Protein AF-A0A0S9N3J6-F1 (afdb_monomer_lite)

pLDDT: mean 79.06, std 20.41, range [39.5, 98.81]

Radius of 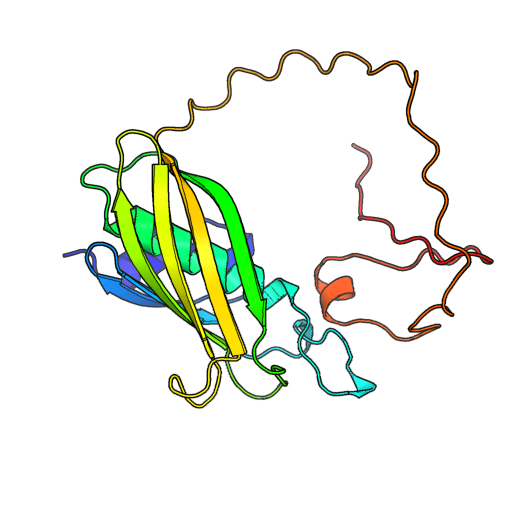gyration: 19.53 Å; chains: 1; bounding box: 57×48×40 Å

Sequence (199 aa):
MLSLDNLQRLFVARTPQMADIGLEVTSADKGRAAMRLPDRPDWLGDPGRALLHPGPLIVLADSCCGLAVGTALSERQPIATLDLRMDYLRRAGPGEDLHCETHCYRMTPNVAFVRGAVWQADPGQPVASVQAAFMLATPARRQAAPASQATAADAVAWTPPAADAPVLQGVVIPYADYLGIRLAQDGSTPVYRLPTSPS

Secondary structure (DSSP, 8-state):
---HHHHIIIIITTSHHHHHTT-EEEEEETTEEEEEE---GGGEEETTTTEE-HHHHHHHHHHHHHHHHHHH-SS---EEEEEEEEEE-S---TTS-EEEEEEEEEE-SSEEEEEEEEESS-TTS-SEEEEEEEEES--S---PPP-------S----PPPS----TTSS---HHHHHTT-EE--SSSS--EE------

Foldseek 3Di:
DQDLVNCCCVQQVVDVVSVVQPKGWPDAAQLKTKIKRDFDPLQFQDVVVQFGDCVVVQVRAVSRNVRSVCSNDPDDFDKDWPDKDKDFPATDGGPWMKMKMKGQPDDDPFKTKMKIFIPTPDRVDGRIIMITMMTTRDPDDPPPDPPDPPDPPPPPPDDDPPDPPPPDDPDDRSNCVVQVWDFDPDDDDTDTDHDDDDD

Structure (mmCIF, N/CA/C/O backbone):
data_AF-A0A0S9N3J6-F1
#
_entry.id   AF-A0A0S9N3J6-F1
#
loop_
_atom_site.group_PDB
_atom_site.id
_atom_site.type_symbol
_atom_site.label_atom_id
_atom_site.label_alt_id
_atom_site.label_comp_id
_atom_site.label_asym_id
_atom_site.label_entity_id
_atom_site.label_seq_id
_atom_site.pdbx_PDB_ins_code
_atom_site.Cartn_x
_atom_site.Cartn_y
_atom_site.Cartn_z
_atom_site.occupancy
_atom_site.B_iso_or_equiv
_atom_site.auth_seq_id
_atom_site.auth_comp_id
_atom_site.auth_asym_id
_atom_site.auth_atom_id
_atom_site.pdbx_PDB_model_num
ATOM 1 N N . MET A 1 1 ? -23.459 1.102 4.671 1.00 44.69 1 MET A N 1
ATOM 2 C CA . MET A 1 1 ? -22.270 0.532 4.004 1.00 44.69 1 MET A CA 1
ATOM 3 C C . MET A 1 1 ? -21.681 1.634 3.130 1.00 44.69 1 MET A C 1
ATOM 5 O O . MET A 1 1 ? -22.440 2.224 2.372 1.00 44.69 1 MET A O 1
ATOM 9 N N . LEU A 1 2 ? -20.416 2.026 3.316 1.00 57.56 2 LEU A N 1
ATOM 10 C CA . LEU A 1 2 ? -19.779 3.019 2.436 1.00 57.56 2 LEU A CA 1
ATOM 11 C C . LEU A 1 2 ? -19.544 2.353 1.072 1.00 57.56 2 LEU A C 1
ATOM 13 O O . LEU A 1 2 ? -18.972 1.271 1.037 1.00 57.56 2 LEU A O 1
ATOM 17 N N . SER A 1 3 ? -20.014 2.951 -0.027 1.00 72.94 3 SER A N 1
ATOM 18 C CA . SER A 1 3 ? -19.705 2.448 -1.373 1.00 72.94 3 SER A CA 1
ATOM 19 C C . SER A 1 3 ? -18.215 2.625 -1.687 1.00 72.94 3 SER A C 1
ATOM 21 O O . SER A 1 3 ? -17.575 3.541 -1.159 1.00 72.94 3 SER A O 1
ATOM 23 N N . LEU A 1 4 ? -17.668 1.782 -2.567 1.00 71.31 4 LEU A N 1
ATOM 24 C CA . LEU A 1 4 ? -16.271 1.873 -3.016 1.00 71.31 4 LEU A CA 1
ATOM 25 C C . LEU A 1 4 ? -15.948 3.264 -3.585 1.00 71.31 4 LEU A C 1
ATOM 27 O O . LEU A 1 4 ? -14.978 3.884 -3.155 1.00 71.31 4 LEU A O 1
ATOM 31 N N . ASP A 1 5 ? -16.841 3.828 -4.402 1.00 63.66 5 ASP A N 1
ATOM 32 C CA . ASP A 1 5 ? -16.721 5.194 -4.938 1.00 63.66 5 ASP A CA 1
ATOM 33 C C . ASP A 1 5 ? -16.590 6.274 -3.853 1.00 63.66 5 ASP A C 1
ATOM 35 O O . ASP A 1 5 ? -15.954 7.315 -4.045 1.00 63.66 5 ASP A O 1
ATOM 39 N N . ASN A 1 6 ? -17.219 6.066 -2.692 1.00 64.69 6 ASN A N 1
ATOM 40 C CA . ASN A 1 6 ? -17.110 6.993 -1.571 1.00 64.69 6 ASN A CA 1
ATOM 41 C C . ASN A 1 6 ? -15.777 6.829 -0.836 1.00 64.69 6 ASN A C 1
ATOM 43 O O . ASN A 1 6 ? -15.203 7.831 -0.414 1.00 64.69 6 ASN A O 1
ATOM 47 N N . LEU A 1 7 ? -15.253 5.609 -0.710 1.00 65.25 7 LEU A N 1
ATOM 48 C CA . LEU A 1 7 ? -13.934 5.367 -0.119 1.00 65.25 7 LEU A CA 1
ATOM 49 C C . LEU A 1 7 ? -12.806 5.884 -1.010 1.00 65.25 7 LEU A C 1
ATOM 51 O O . LEU A 1 7 ? -11.915 6.568 -0.512 1.00 65.25 7 LEU A O 1
ATOM 55 N N . GLN A 1 8 ? -12.896 5.667 -2.321 1.00 63.03 8 GLN A N 1
ATOM 56 C CA . GLN A 1 8 ? -11.945 6.211 -3.287 1.00 63.03 8 GLN A CA 1
ATOM 57 C C . GLN A 1 8 ? -11.910 7.746 -3.217 1.00 63.03 8 GLN A C 1
ATOM 59 O O . GLN A 1 8 ? -10.844 8.343 -3.073 1.00 63.03 8 GLN A O 1
ATOM 64 N N . ARG A 1 9 ? -13.073 8.413 -3.182 1.00 58.00 9 ARG A N 1
ATOM 65 C CA . ARG A 1 9 ? -13.138 9.879 -3.019 1.00 58.00 9 ARG A CA 1
ATOM 66 C C . ARG A 1 9 ? -12.628 10.384 -1.668 1.00 58.00 9 ARG A C 1
ATOM 68 O O . ARG A 1 9 ? -12.083 11.481 -1.591 1.00 58.00 9 ARG A O 1
ATOM 75 N N . LEU A 1 10 ? -12.835 9.637 -0.587 1.00 61.16 10 LEU A N 1
ATOM 76 C CA . LEU A 1 10 ? -12.472 10.089 0.758 1.00 61.16 10 LEU A CA 1
ATOM 77 C C . LEU A 1 10 ? -11.008 9.819 1.113 1.00 61.16 10 LEU A C 1
ATOM 79 O O . LEU A 1 10 ? -10.455 10.576 1.907 1.00 61.16 10 LEU A O 1
ATOM 83 N N . PHE A 1 11 ? -10.408 8.774 0.544 1.00 63.50 11 PHE A N 1
ATOM 84 C CA . PHE A 1 11 ? -9.054 8.327 0.869 1.00 63.50 11 PHE A CA 1
ATOM 85 C C . PHE A 1 11 ? -8.040 8.728 -0.213 1.00 63.50 11 PHE A C 1
ATOM 87 O O . PHE A 1 11 ? -7.037 9.366 0.097 1.00 63.50 11 PHE A O 1
ATOM 94 N N . VAL A 1 12 ? -8.340 8.453 -1.489 1.00 59.19 12 VAL A N 1
ATOM 95 C CA . VAL A 1 12 ? -7.431 8.723 -2.618 1.00 59.19 12 VAL A CA 1
ATOM 96 C C . VAL A 1 12 ? -7.499 10.193 -3.034 1.00 59.19 12 VAL A C 1
ATOM 98 O O . VAL A 1 12 ? -6.481 10.875 -3.062 1.00 59.19 12 VAL A O 1
ATOM 101 N N . ALA A 1 13 ? -8.698 10.735 -3.279 1.00 54.66 13 ALA A N 1
ATOM 102 C CA . ALA A 1 13 ? -8.829 12.099 -3.815 1.00 54.66 13 ALA A CA 1
ATOM 103 C C . ALA A 1 13 ? -8.472 13.216 -2.812 1.00 54.66 13 ALA A C 1
ATOM 105 O O . ALA A 1 13 ? -8.301 14.368 -3.203 1.00 54.66 13 ALA A O 1
ATOM 106 N N . ARG A 1 14 ? -8.363 12.897 -1.516 1.00 52.06 14 ARG A N 1
ATOM 107 C CA . ARG A 1 14 ? -7.952 13.848 -0.467 1.00 52.06 14 ARG A CA 1
ATOM 108 C C . ARG A 1 14 ? -6.460 13.800 -0.144 1.00 52.06 14 ARG A C 1
ATOM 110 O O . ARG A 1 14 ? -5.997 14.631 0.634 1.00 52.06 14 ARG A O 1
ATOM 117 N N . THR A 1 15 ? -5.725 12.878 -0.758 1.00 62.88 15 THR A N 1
ATOM 118 C CA . THR A 1 15 ? -4.286 12.709 -0.561 1.00 62.88 15 THR A CA 1
ATOM 119 C C . THR A 1 15 ? -3.608 12.954 -1.910 1.00 62.88 15 THR A C 1
ATOM 121 O O . THR A 1 15 ? -3.598 12.049 -2.741 1.00 62.88 15 THR A O 1
ATOM 124 N N . PRO A 1 16 ? -3.062 14.160 -2.174 1.00 66.38 16 PRO A N 1
ATOM 125 C CA . PRO A 1 16 ? -2.531 14.535 -3.491 1.00 66.38 16 PRO A CA 1
ATOM 126 C C . PRO A 1 16 ? -1.565 13.504 -4.088 1.00 66.38 16 PRO A C 1
ATOM 128 O O . PRO A 1 16 ? -1.630 13.212 -5.276 1.00 66.38 16 PRO A O 1
ATOM 131 N N . GLN A 1 17 ? -0.742 12.884 -3.240 1.00 65.38 17 GLN A N 1
ATOM 132 C CA . GLN A 1 17 ? 0.187 11.827 -3.632 1.00 65.38 17 GLN A CA 1
ATOM 133 C C . GLN A 1 17 ? -0.513 10.544 -4.111 1.00 65.38 17 GLN A C 1
ATOM 135 O O . GLN A 1 17 ? -0.062 9.939 -5.074 1.00 65.38 17 GLN A O 1
ATOM 140 N N . MET A 1 18 ? -1.619 10.124 -3.483 1.00 72.31 18 MET A N 1
ATOM 141 C CA . MET A 1 18 ? -2.354 8.916 -3.894 1.00 72.31 18 MET A CA 1
ATOM 142 C C . MET A 1 18 ? -3.042 9.101 -5.249 1.00 72.31 18 MET A C 1
ATOM 144 O O . MET A 1 18 ? -3.110 8.160 -6.038 1.00 72.31 18 MET A O 1
ATOM 148 N N . ALA A 1 19 ? -3.541 10.309 -5.520 1.00 74.12 19 ALA A N 1
ATOM 149 C CA . ALA A 1 19 ? -4.107 10.652 -6.819 1.00 74.12 19 ALA A CA 1
ATOM 150 C C . ALA A 1 19 ? -3.026 10.689 -7.913 1.00 74.12 19 ALA A C 1
ATOM 152 O O . ALA A 1 19 ? -3.244 10.154 -8.995 1.00 74.12 19 ALA A O 1
ATOM 153 N N . ASP A 1 20 ? -1.857 11.261 -7.616 1.00 81.50 20 ASP A N 1
ATOM 154 C CA . ASP A 1 20 ? -0.749 11.387 -8.570 1.00 81.50 20 ASP A CA 1
ATOM 155 C C . ASP A 1 20 ? -0.128 10.034 -8.963 1.00 81.50 20 ASP A C 1
ATOM 157 O O . ASP A 1 20 ? 0.149 9.786 -10.139 1.00 81.50 20 ASP A O 1
ATOM 161 N N . ILE A 1 21 ? 0.022 9.110 -8.007 1.00 83.50 21 ILE A N 1
ATOM 162 C CA . ILE A 1 21 ? 0.498 7.745 -8.295 1.00 83.50 21 ILE A CA 1
ATOM 163 C C . ILE A 1 21 ? -0.586 6.859 -8.941 1.00 83.50 21 ILE A C 1
ATOM 165 O O . ILE A 1 21 ? -0.269 5.782 -9.437 1.00 83.50 21 ILE A O 1
ATOM 169 N N . GLY A 1 22 ? -1.850 7.300 -8.973 1.00 85.56 22 GLY A N 1
ATOM 170 C CA . GLY A 1 22 ? -2.962 6.559 -9.580 1.00 85.56 22 GLY A CA 1
ATOM 171 C C . GLY A 1 22 ? -3.474 5.391 -8.735 1.00 85.56 22 GLY A C 1
ATOM 172 O O . GLY A 1 22 ? -3.915 4.386 -9.280 1.00 85.56 22 GLY A O 1
ATOM 173 N N . LEU A 1 23 ? -3.385 5.489 -7.408 1.00 89.88 23 LEU A N 1
ATOM 174 C CA . LEU A 1 23 ? -3.734 4.392 -6.511 1.00 89.88 23 LEU A CA 1
ATOM 175 C C . LEU A 1 23 ? -5.252 4.170 -6.440 1.00 89.88 23 LEU A C 1
ATOM 177 O O . LEU A 1 23 ? -6.029 5.117 -6.317 1.00 89.88 23 LEU A O 1
ATOM 181 N N . GLU A 1 24 ? -5.684 2.913 -6.451 1.00 92.50 24 GLU A N 1
ATOM 182 C CA . GLU A 1 24 ? -7.099 2.544 -6.479 1.00 92.50 24 GLU A CA 1
ATOM 183 C C . GLU A 1 24 ? -7.478 1.664 -5.293 1.00 92.50 24 GLU A C 1
ATOM 185 O O . GLU A 1 24 ? -6.773 0.719 -4.951 1.00 92.50 24 GLU A O 1
ATOM 190 N N . VAL A 1 25 ? -8.631 1.946 -4.682 1.00 93.31 25 VAL A N 1
ATOM 191 C CA . VAL A 1 25 ? -9.238 1.058 -3.682 1.00 93.31 25 VAL A CA 1
ATOM 192 C C . VAL A 1 25 ? -10.044 -0.004 -4.416 1.00 93.31 25 VAL A C 1
ATOM 194 O O . VAL A 1 25 ? -11.024 0.328 -5.077 1.00 93.31 25 VAL A O 1
ATOM 197 N N . THR A 1 26 ? -9.661 -1.272 -4.279 1.00 95.19 26 THR A N 1
ATOM 198 C CA . THR A 1 26 ? -10.342 -2.394 -4.943 1.00 95.19 26 THR A CA 1
ATOM 199 C C . THR A 1 26 ? -11.330 -3.102 -4.021 1.00 95.19 26 THR A C 1
ATOM 201 O O . THR A 1 26 ? -12.358 -3.591 -4.486 1.00 95.19 26 THR A O 1
ATOM 204 N N . SER A 1 27 ? -11.076 -3.123 -2.710 1.00 94.69 27 SER A N 1
ATOM 205 C CA . SER A 1 27 ? -12.035 -3.604 -1.712 1.00 94.69 27 SER A CA 1
ATOM 206 C C . SER A 1 27 ? -11.813 -2.945 -0.351 1.00 94.69 27 SER A C 1
ATOM 208 O O . SER A 1 27 ? -10.727 -2.451 -0.038 1.00 94.69 27 SER A O 1
ATOM 210 N N . ALA A 1 28 ? -12.860 -2.917 0.470 1.00 93.44 28 ALA A N 1
ATOM 211 C CA . ALA A 1 28 ? -12.779 -2.422 1.834 1.00 93.44 28 ALA A CA 1
ATOM 212 C C . ALA A 1 28 ? -13.914 -2.998 2.678 1.00 93.44 28 ALA A C 1
ATOM 214 O O . ALA A 1 28 ? -15.088 -2.722 2.434 1.00 93.44 28 ALA A O 1
ATOM 215 N N . ASP A 1 29 ? -13.535 -3.733 3.716 1.00 94.31 29 ASP A N 1
ATOM 216 C CA . ASP A 1 29 ? -14.426 -4.298 4.723 1.00 94.31 29 ASP A CA 1
ATOM 217 C C . ASP A 1 29 ? -13.949 -3.882 6.115 1.00 94.31 29 ASP A C 1
ATOM 219 O O . ASP A 1 29 ? -12.887 -3.280 6.276 1.00 94.31 29 ASP A O 1
ATOM 223 N N . LYS A 1 30 ? -14.720 -4.194 7.160 1.00 94.81 30 LYS A N 1
ATOM 224 C CA . LYS A 1 30 ? -14.335 -3.847 8.534 1.00 94.81 30 LYS A CA 1
ATOM 225 C C . LYS A 1 30 ? -12.963 -4.443 8.883 1.00 94.81 30 LYS A C 1
ATOM 227 O O . LYS A 1 30 ? -12.826 -5.656 9.023 1.00 94.81 30 LYS A O 1
ATOM 232 N N . GLY A 1 31 ? -11.964 -3.575 9.044 1.00 95.94 31 GLY A N 1
ATOM 233 C CA . GLY A 1 31 ? -10.588 -3.954 9.356 1.00 95.94 31 GLY A CA 1
ATOM 234 C C . GLY A 1 31 ? -9.810 -4.583 8.206 1.00 95.94 31 GLY A C 1
ATOM 235 O O . GLY A 1 31 ? -8.723 -5.100 8.442 1.00 95.94 31 GLY A O 1
ATOM 236 N N . ARG A 1 32 ? -10.334 -4.570 6.979 1.00 98.19 32 ARG A N 1
ATOM 237 C CA . ARG A 1 32 ? -9.689 -5.147 5.795 1.00 98.19 32 ARG A CA 1
ATOM 238 C C . ARG A 1 32 ? -9.727 -4.163 4.640 1.00 98.19 32 ARG A C 1
ATOM 240 O O . ARG A 1 32 ? -10.693 -3.418 4.490 1.00 98.19 32 ARG A O 1
ATOM 247 N N . ALA A 1 33 ? -8.687 -4.176 3.827 1.00 97.38 33 ALA A N 1
ATOM 248 C CA . ALA A 1 33 ? -8.616 -3.352 2.634 1.00 97.38 33 ALA A CA 1
ATOM 249 C C . ALA A 1 33 ? -7.835 -4.071 1.541 1.00 97.38 33 ALA A C 1
ATOM 251 O O . ALA A 1 33 ? -6.921 -4.842 1.843 1.00 97.38 33 ALA A O 1
ATOM 252 N N . ALA A 1 34 ? -8.190 -3.774 0.295 1.00 98.00 34 ALA A N 1
ATOM 253 C CA . ALA A 1 34 ? -7.396 -4.098 -0.872 1.00 98.00 34 ALA A CA 1
ATOM 254 C C . ALA A 1 34 ? -7.215 -2.857 -1.746 1.00 98.00 34 ALA A C 1
ATOM 256 O O . ALA A 1 34 ? -8.134 -2.043 -1.905 1.00 98.00 34 ALA A O 1
ATOM 257 N N . MET A 1 35 ? -6.022 -2.717 -2.315 1.00 97.12 35 MET A N 1
ATOM 258 C CA . MET A 1 35 ? -5.676 -1.634 -3.227 1.00 97.12 35 MET A CA 1
ATOM 259 C C . MET A 1 35 ? -4.876 -2.147 -4.425 1.00 97.12 35 MET A C 1
ATOM 261 O O . MET A 1 35 ? -4.211 -3.183 -4.356 1.00 97.12 35 MET A O 1
ATOM 265 N N . ARG A 1 36 ? -4.931 -1.386 -5.519 1.00 97.25 36 ARG A N 1
ATOM 266 C CA . ARG A 1 36 ? -4.154 -1.589 -6.743 1.00 97.25 36 ARG A CA 1
ATOM 267 C C . ARG A 1 36 ? -3.327 -0.342 -7.031 1.00 97.25 36 ARG A C 1
ATOM 269 O O . ARG A 1 36 ? -3.835 0.774 -6.935 1.00 97.25 36 ARG A O 1
ATOM 276 N N . LEU A 1 37 ? -2.070 -0.539 -7.403 1.00 96.75 37 LEU A N 1
ATOM 277 C CA . LEU A 1 37 ? -1.217 0.476 -8.001 1.00 96.75 37 LEU A CA 1
ATOM 278 C C . LEU A 1 37 ? -0.964 0.076 -9.463 1.00 96.75 37 LEU A C 1
ATOM 280 O O . LEU A 1 37 ? -0.316 -0.950 -9.688 1.00 96.75 37 LEU A O 1
ATOM 284 N N . PRO A 1 38 ? -1.472 0.851 -10.438 1.00 96.44 38 PRO A N 1
ATOM 285 C CA . PRO A 1 38 ? -1.272 0.561 -11.850 1.00 96.44 38 PRO A CA 1
ATOM 286 C C . PRO A 1 38 ? 0.209 0.529 -12.239 1.00 96.44 38 PRO A C 1
ATOM 288 O O . PRO A 1 38 ? 1.000 1.342 -11.742 1.00 96.44 38 PRO A O 1
ATOM 291 N N . ASP A 1 39 ? 0.566 -0.367 -13.157 1.00 95.25 39 ASP A N 1
ATOM 292 C CA . ASP A 1 39 ? 1.895 -0.396 -13.768 1.00 95.25 39 ASP A CA 1
ATOM 293 C C . ASP A 1 39 ? 2.217 0.942 -14.445 1.00 95.25 39 ASP A C 1
ATOM 295 O O . ASP A 1 39 ? 1.414 1.499 -15.202 1.00 95.25 39 ASP A O 1
ATOM 299 N N . ARG A 1 40 ? 3.414 1.462 -14.163 1.00 93.50 40 ARG A N 1
ATOM 300 C CA . ARG A 1 40 ? 3.963 2.662 -14.798 1.00 93.50 40 ARG A CA 1
ATOM 301 C C . ARG A 1 40 ? 5.472 2.512 -14.963 1.00 93.50 40 ARG A C 1
ATOM 303 O O . ARG A 1 40 ? 6.142 2.080 -14.022 1.00 93.50 40 ARG A O 1
ATOM 310 N N . PRO A 1 41 ? 6.042 2.981 -16.089 1.00 89.69 41 PRO A N 1
ATOM 311 C CA . PRO A 1 41 ? 7.493 3.036 -16.277 1.00 89.69 41 PRO A CA 1
ATOM 312 C C . PRO A 1 41 ? 8.221 3.817 -15.173 1.00 89.69 41 PRO A C 1
ATOM 314 O O . PRO A 1 41 ? 9.354 3.488 -14.824 1.00 89.69 41 PRO A O 1
ATOM 317 N N . ASP A 1 42 ? 7.546 4.809 -14.585 1.00 90.56 42 ASP A N 1
ATOM 318 C CA . ASP A 1 42 ? 8.049 5.630 -13.479 1.00 90.56 42 ASP A CA 1
ATOM 319 C C . ASP A 1 42 ? 8.380 4.807 -12.225 1.00 90.56 42 ASP A C 1
ATOM 321 O O . ASP A 1 42 ? 9.163 5.240 -11.388 1.00 90.56 42 ASP A O 1
ATOM 325 N N . TRP A 1 43 ? 7.819 3.605 -12.067 1.00 93.81 43 TRP A N 1
ATOM 326 C CA . TRP A 1 43 ? 8.079 2.745 -10.909 1.00 93.81 43 TRP A CA 1
ATOM 327 C C . TRP A 1 43 ? 9.408 2.002 -10.988 1.00 93.81 43 TRP A C 1
ATOM 329 O O . TRP A 1 43 ? 9.805 1.379 -10.004 1.00 93.81 43 TRP A O 1
ATOM 339 N N . LEU A 1 44 ? 10.121 2.066 -12.114 1.00 92.12 44 LEU A N 1
ATOM 340 C CA . LEU A 1 44 ? 11.404 1.393 -12.278 1.00 92.12 44 LEU A CA 1
ATOM 341 C C . LEU A 1 44 ? 12.490 2.001 -11.377 1.00 92.12 44 LEU A C 1
ATOM 343 O O . LEU A 1 44 ? 12.722 3.211 -11.350 1.00 92.12 44 LEU A O 1
ATOM 347 N N . GLY A 1 45 ? 13.181 1.118 -10.656 1.00 86.56 45 GLY A N 1
ATOM 348 C CA . GLY A 1 45 ? 14.372 1.428 -9.862 1.00 86.56 45 GLY A CA 1
ATOM 349 C C . GLY A 1 45 ? 15.667 1.042 -10.574 1.00 86.56 45 GLY A C 1
ATOM 350 O O . GLY A 1 45 ? 16.685 1.708 -10.418 1.00 86.56 45 GLY A O 1
ATOM 351 N N . ASP A 1 46 ? 15.617 -0.016 -11.382 1.00 84.81 46 ASP A N 1
ATOM 352 C CA . ASP A 1 46 ? 16.718 -0.458 -12.235 1.00 84.81 46 ASP A CA 1
ATOM 353 C C . ASP A 1 46 ? 16.151 -0.820 -13.616 1.00 84.81 46 ASP A C 1
ATOM 355 O O . ASP A 1 46 ? 15.645 -1.934 -13.806 1.00 84.81 46 ASP A O 1
ATOM 359 N N . PRO A 1 47 ? 16.191 0.119 -14.580 1.00 83.19 47 PRO A N 1
ATOM 360 C CA . PRO A 1 47 ? 15.706 -0.129 -15.934 1.00 83.19 47 PRO A CA 1
ATOM 361 C C . PRO A 1 47 ? 16.477 -1.239 -16.653 1.00 83.19 47 PRO A C 1
ATOM 363 O O . PRO A 1 47 ? 15.882 -2.004 -17.406 1.00 83.19 47 PRO A O 1
ATOM 366 N N . GLY A 1 48 ? 17.786 -1.364 -16.401 1.00 83.25 48 GLY A N 1
ATOM 367 C CA . GLY A 1 48 ? 18.636 -2.363 -17.053 1.00 83.25 48 GLY A CA 1
ATOM 368 C C . GLY A 1 48 ? 18.281 -3.794 -16.650 1.00 83.25 48 GLY A C 1
ATOM 369 O O . GLY A 1 48 ? 18.398 -4.715 -17.455 1.00 83.25 48 GLY A O 1
ATOM 370 N N . ARG A 1 49 ? 17.805 -3.981 -15.415 1.00 83.44 49 ARG A N 1
ATOM 371 C CA . ARG A 1 49 ? 17.353 -5.280 -14.890 1.00 83.44 49 ARG A CA 1
ATOM 372 C C . ARG A 1 49 ? 15.835 -5.450 -14.890 1.00 83.44 49 ARG A C 1
ATOM 374 O O . ARG A 1 49 ? 15.366 -6.479 -14.405 1.00 83.44 49 ARG A O 1
ATOM 381 N N . ALA A 1 50 ? 15.092 -4.465 -15.399 1.00 88.50 50 ALA A N 1
ATOM 382 C CA . ALA A 1 50 ? 13.632 -4.415 -15.367 1.00 88.50 50 ALA A CA 1
ATOM 383 C C . ALA A 1 50 ? 13.064 -4.665 -13.955 1.00 88.50 50 ALA A C 1
ATOM 385 O O . ALA A 1 50 ? 12.222 -5.538 -13.751 1.00 88.50 50 ALA A O 1
ATOM 386 N N . LEU A 1 51 ? 13.560 -3.919 -12.961 1.00 90.75 51 LEU A N 1
ATOM 387 C CA . LEU A 1 51 ? 13.122 -4.043 -11.568 1.00 90.75 51 LEU A CA 1
ATOM 388 C C . LEU A 1 51 ? 12.392 -2.794 -11.099 1.00 90.75 51 LEU A C 1
ATOM 390 O O . LEU A 1 51 ? 12.879 -1.672 -11.277 1.00 90.75 51 LEU A O 1
ATOM 394 N N . LEU A 1 52 ? 11.265 -3.005 -10.422 1.00 94.44 52 LEU A N 1
ATOM 395 C CA . LEU A 1 52 ? 10.576 -1.927 -9.727 1.00 94.44 52 LEU A CA 1
ATOM 396 C C . LEU A 1 52 ? 11.395 -1.450 -8.524 1.00 94.44 52 LEU A C 1
ATOM 398 O O . LEU A 1 52 ? 12.052 -2.231 -7.829 1.00 94.44 52 LEU A O 1
ATOM 402 N N . HIS A 1 53 ? 11.340 -0.149 -8.270 1.00 93.94 53 HIS A N 1
ATOM 403 C CA . HIS A 1 53 ? 11.880 0.451 -7.065 1.00 93.94 53 HIS A CA 1
ATOM 404 C C . HIS A 1 53 ? 11.041 0.002 -5.850 1.00 93.94 53 HIS A C 1
ATOM 406 O O . HIS A 1 53 ? 9.827 -0.135 -5.970 1.00 93.94 53 HIS A O 1
ATOM 412 N N . PRO A 1 54 ? 11.622 -0.185 -4.652 1.00 93.06 54 PRO A N 1
ATOM 413 C CA . PRO A 1 54 ? 10.852 -0.516 -3.442 1.00 93.06 54 PRO A CA 1
ATOM 414 C C . PRO A 1 54 ? 9.838 0.562 -3.014 1.00 93.06 54 PRO A C 1
ATOM 416 O O . PRO A 1 54 ? 8.859 0.278 -2.332 1.00 93.06 54 PRO A O 1
ATOM 419 N N . GLY A 1 55 ? 10.079 1.815 -3.406 1.00 93.31 55 GLY A N 1
ATOM 420 C CA . GLY A 1 55 ? 9.297 2.990 -3.000 1.00 93.31 55 GLY A CA 1
ATOM 421 C C . GLY A 1 55 ? 7.792 2.887 -3.290 1.00 93.31 55 GLY A C 1
ATOM 422 O O . GLY A 1 55 ? 7.013 2.951 -2.339 1.00 93.31 55 GLY A O 1
ATOM 423 N N . PRO A 1 56 ? 7.361 2.673 -4.547 1.00 94.19 56 PRO A N 1
ATOM 424 C CA . PRO A 1 56 ? 5.948 2.490 -4.878 1.00 94.19 56 PRO A CA 1
ATOM 425 C C . PRO A 1 56 ? 5.271 1.354 -4.097 1.00 94.19 56 PRO A C 1
ATOM 427 O O . PRO A 1 56 ? 4.124 1.496 -3.679 1.00 94.19 56 PRO A O 1
ATOM 430 N N . LEU A 1 57 ? 5.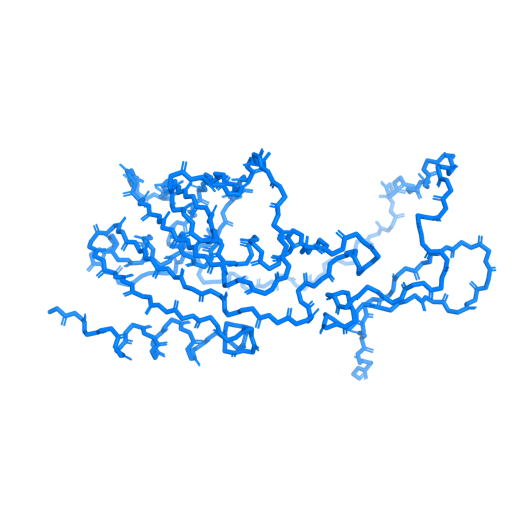988 0.254 -3.825 1.00 96.75 57 LEU A N 1
ATOM 431 C CA . LEU A 1 57 ? 5.465 -0.876 -3.047 1.00 96.75 57 LEU A CA 1
ATOM 432 C C . LEU A 1 57 ? 5.219 -0.486 -1.585 1.00 96.75 57 LEU A C 1
ATOM 434 O O . LEU A 1 57 ? 4.204 -0.874 -1.011 1.00 96.75 57 LEU A O 1
ATOM 438 N N . ILE A 1 58 ? 6.123 0.299 -0.993 1.00 95.81 58 ILE A N 1
ATOM 439 C CA . ILE A 1 58 ? 5.972 0.836 0.366 1.00 95.81 58 ILE A CA 1
ATOM 440 C C . ILE A 1 58 ? 4.773 1.783 0.436 1.00 95.81 58 ILE A C 1
ATOM 442 O O . ILE A 1 58 ? 3.957 1.655 1.344 1.00 95.81 58 ILE A O 1
ATOM 446 N N . VAL A 1 59 ? 4.635 2.696 -0.532 1.00 94.75 59 VAL A N 1
ATOM 447 C CA . VAL A 1 59 ? 3.507 3.641 -0.581 1.00 94.75 59 VAL A CA 1
ATOM 448 C C . VAL A 1 59 ? 2.177 2.898 -0.711 1.00 94.75 59 VAL A C 1
ATOM 450 O O . VAL A 1 59 ? 1.226 3.223 0.002 1.00 94.75 59 VAL A O 1
ATOM 453 N N . LEU A 1 60 ? 2.113 1.875 -1.570 1.00 97.12 60 LEU A N 1
ATOM 454 C CA . LEU A 1 60 ? 0.940 1.013 -1.706 1.00 97.12 60 LEU A CA 1
ATOM 455 C C . LEU A 1 60 ? 0.606 0.298 -0.394 1.00 97.12 60 LEU A C 1
ATOM 457 O O . LEU A 1 60 ? -0.543 0.334 0.051 1.00 97.12 60 LEU A O 1
ATOM 461 N N . ALA A 1 61 ? 1.600 -0.323 0.237 1.00 98.00 61 ALA A N 1
ATOM 462 C CA . ALA A 1 61 ? 1.397 -1.081 1.461 1.00 98.00 61 ALA A CA 1
ATOM 463 C C . ALA A 1 61 ? 0.968 -0.185 2.638 1.00 98.00 61 ALA A C 1
ATOM 465 O O . ALA A 1 61 ? 0.010 -0.526 3.334 1.00 98.00 61 ALA A O 1
ATOM 466 N N . ASP A 1 62 ? 1.613 0.971 2.833 1.00 96.56 62 ASP A N 1
ATOM 467 C CA . ASP A 1 62 ? 1.259 1.949 3.874 1.00 96.56 62 ASP A CA 1
ATOM 468 C C . ASP A 1 62 ? -0.176 2.460 3.695 1.00 96.56 62 ASP A C 1
ATOM 470 O O . ASP A 1 62 ? -0.987 2.408 4.621 1.00 96.56 62 ASP A O 1
ATOM 474 N N . SER A 1 63 ? -0.520 2.847 2.462 1.00 95.38 63 SER A N 1
ATOM 475 C CA . SER A 1 63 ? -1.859 3.307 2.082 1.00 95.38 63 SER A CA 1
ATOM 476 C C . SER A 1 63 ? -2.925 2.253 2.378 1.00 95.38 63 SER A C 1
ATOM 478 O O . SER A 1 63 ? -3.944 2.548 3.008 1.00 95.38 63 SER A O 1
ATOM 480 N N . CYS A 1 64 ? -2.674 1.005 1.973 1.00 97.31 64 CYS A N 1
ATOM 481 C CA . CYS A 1 64 ? -3.599 -0.102 2.192 1.00 97.31 64 CYS A CA 1
ATOM 482 C C . CYS A 1 64 ? -3.721 -0.437 3.683 1.00 97.31 64 CYS A C 1
ATOM 484 O O . CYS A 1 64 ? -4.814 -0.730 4.172 1.00 97.31 64 CYS A O 1
ATOM 486 N N . CYS A 1 65 ? -2.629 -0.356 4.449 1.00 98.06 65 CYS A N 1
ATOM 487 C CA . CYS A 1 65 ? -2.682 -0.539 5.896 1.00 98.06 65 CYS A CA 1
ATOM 488 C C . CYS A 1 65 ? -3.498 0.566 6.577 1.00 98.06 65 CYS A C 1
ATOM 490 O O . CYS A 1 65 ? -4.377 0.260 7.385 1.00 98.06 65 CYS A O 1
ATOM 492 N N . GLY A 1 66 ? -3.266 1.829 6.217 1.00 95.12 66 GLY A N 1
ATOM 493 C CA . GLY A 1 66 ? -4.018 2.968 6.736 1.00 95.12 66 GLY A CA 1
ATOM 494 C C . GLY A 1 66 ? -5.514 2.861 6.435 1.00 95.12 66 GLY A C 1
ATOM 495 O O . GLY A 1 66 ? -6.339 3.135 7.310 1.00 95.12 66 GLY A O 1
ATOM 496 N N . LEU A 1 67 ? -5.881 2.385 5.239 1.00 95.06 67 LEU A N 1
ATOM 497 C CA . LEU A 1 67 ? -7.277 2.136 4.882 1.00 95.06 67 LEU A CA 1
ATOM 498 C C . LEU A 1 67 ? -7.895 1.033 5.752 1.00 95.06 67 LEU A C 1
ATOM 500 O O . LEU A 1 67 ? -8.988 1.232 6.278 1.00 95.06 67 LEU A O 1
ATOM 504 N N . ALA A 1 68 ? -7.191 -0.081 5.980 1.00 96.88 68 ALA A N 1
ATOM 505 C CA . ALA A 1 68 ? -7.661 -1.154 6.862 1.00 96.88 68 ALA A CA 1
ATOM 506 C C . ALA A 1 68 ? -7.839 -0.693 8.322 1.00 96.88 68 ALA A C 1
ATOM 508 O O . ALA A 1 68 ? -8.779 -1.119 8.992 1.00 96.88 68 ALA A O 1
ATOM 509 N N . VAL A 1 69 ? -6.979 0.196 8.832 1.00 96.38 69 VAL A N 1
ATOM 510 C CA . VAL A 1 69 ? -7.191 0.822 10.152 1.00 96.38 69 VAL A CA 1
ATOM 511 C C . VAL A 1 69 ? -8.420 1.727 10.116 1.00 96.38 69 VAL A C 1
ATOM 513 O O . VAL A 1 69 ? -9.280 1.642 10.994 1.00 96.38 69 VAL A O 1
ATOM 516 N N . GLY A 1 70 ? -8.539 2.560 9.081 1.00 93.19 70 GLY A N 1
ATOM 517 C CA . GLY A 1 70 ? -9.670 3.462 8.885 1.00 93.19 70 GLY A CA 1
ATOM 518 C C . GLY A 1 70 ? -11.019 2.741 8.852 1.00 93.19 70 GLY A C 1
ATOM 519 O O . GLY A 1 70 ? -11.990 3.246 9.412 1.00 93.19 70 GLY A O 1
ATOM 520 N N . THR A 1 71 ? -11.082 1.550 8.250 1.00 93.62 71 THR A N 1
ATOM 521 C CA . THR A 1 71 ? -12.300 0.723 8.192 1.00 93.62 71 THR A CA 1
ATOM 522 C C . THR A 1 71 ? -12.583 -0.044 9.486 1.00 93.62 71 THR A C 1
ATOM 524 O O . THR A 1 71 ? -13.712 -0.490 9.692 1.00 93.62 71 THR A O 1
ATOM 527 N N . ALA A 1 72 ? -11.591 -0.220 10.365 1.00 93.62 72 ALA A N 1
ATOM 528 C CA . ALA A 1 72 ? -11.764 -0.860 11.671 1.00 93.62 72 ALA A CA 1
ATOM 529 C C . ALA A 1 72 ? -12.329 0.093 12.740 1.00 93.62 72 ALA A C 1
ATOM 531 O O . ALA A 1 72 ? -12.951 -0.356 13.707 1.00 93.62 72 ALA A O 1
ATOM 532 N N . LEU A 1 73 ? -12.106 1.398 12.572 1.00 90.88 73 LEU A N 1
ATOM 533 C CA . LEU A 1 73 ? -12.517 2.437 13.509 1.00 90.88 73 LEU A CA 1
ATOM 534 C C . LEU A 1 73 ? -14.038 2.647 13.525 1.00 90.88 73 LEU A C 1
ATOM 536 O O . LEU A 1 73 ? -14.671 2.818 12.486 1.00 90.88 73 LEU A O 1
ATOM 540 N N . SER A 1 74 ? -14.619 2.698 14.728 1.00 84.88 74 SER A N 1
ATOM 541 C CA . SER A 1 74 ? -16.040 3.029 14.928 1.00 84.88 74 SER A CA 1
ATOM 542 C C . SER A 1 74 ? -16.345 4.502 14.640 1.00 84.88 74 SER A C 1
ATOM 544 O O . SER A 1 74 ? -17.435 4.834 14.183 1.00 84.88 74 SER A O 1
ATOM 546 N N . GLU A 1 75 ? -15.374 5.378 14.899 1.00 84.88 75 GLU A N 1
ATOM 547 C CA . GLU A 1 75 ? -15.457 6.821 14.693 1.00 84.88 75 GLU A CA 1
ATOM 548 C C . GLU A 1 75 ? -14.207 7.308 13.959 1.00 84.88 75 GLU A C 1
ATOM 550 O O . GLU A 1 75 ? -13.102 6.802 14.171 1.00 84.88 75 GLU A O 1
ATOM 555 N N . ARG A 1 76 ? -14.365 8.306 13.083 1.00 81.25 76 ARG A N 1
ATOM 556 C CA . ARG A 1 76 ? -13.222 8.887 12.374 1.00 81.25 76 ARG A CA 1
ATOM 557 C C . ARG A 1 76 ? -12.308 9.614 13.350 1.00 81.25 76 ARG A C 1
ATOM 559 O O . ARG A 1 76 ? -12.725 10.574 13.988 1.00 81.25 76 ARG A O 1
ATOM 566 N N . GLN A 1 77 ? -11.040 9.228 13.351 1.00 84.88 77 GLN A N 1
ATOM 567 C CA . GLN A 1 77 ? -9.979 9.916 14.074 1.00 84.88 77 GLN A CA 1
ATOM 568 C C . GLN A 1 77 ? -8.681 9.922 13.257 1.00 84.88 77 GLN A C 1
ATOM 570 O O . GLN A 1 77 ? -8.518 9.070 12.378 1.00 84.88 77 GLN A O 1
ATOM 575 N N . PRO A 1 78 ? -7.761 10.869 13.518 1.00 86.81 78 PRO A N 1
ATOM 576 C CA . PRO A 1 78 ? -6.446 10.863 12.897 1.00 86.81 78 PRO A CA 1
ATOM 577 C C . PRO A 1 78 ? -5.691 9.573 13.213 1.00 86.81 78 PRO A C 1
ATOM 579 O O . PRO A 1 78 ? -5.713 9.092 14.351 1.00 86.81 78 PRO A O 1
ATOM 582 N N . ILE A 1 79 ? -4.995 9.058 12.204 1.00 90.69 79 ILE A N 1
ATOM 583 C CA . ILE A 1 79 ? -4.042 7.960 12.336 1.00 90.69 79 ILE A CA 1
ATOM 584 C C . ILE A 1 79 ? -2.701 8.398 11.760 1.00 90.69 79 ILE A C 1
ATOM 586 O O . ILE A 1 79 ? -2.656 9.221 10.844 1.00 90.69 79 ILE A O 1
ATOM 590 N N . ALA A 1 80 ? -1.618 7.860 12.301 1.00 91.75 80 ALA A N 1
ATOM 591 C CA . ALA A 1 80 ? -0.278 8.071 11.770 1.00 91.75 80 ALA A CA 1
ATOM 592 C C . ALA A 1 80 ? 0.501 6.758 11.804 1.00 91.75 80 ALA A C 1
ATOM 594 O O . ALA A 1 80 ? 0.434 6.034 12.799 1.00 91.75 80 ALA A O 1
ATOM 595 N N . THR A 1 81 ? 1.239 6.459 10.740 1.00 93.12 81 THR A N 1
ATOM 596 C CA . THR A 1 81 ? 2.131 5.297 10.692 1.00 93.12 81 THR A CA 1
ATOM 597 C C . THR A 1 81 ? 3.228 5.460 11.746 1.00 93.12 81 THR A C 1
ATOM 599 O O . THR A 1 81 ? 3.913 6.481 11.787 1.00 93.12 81 THR A O 1
ATOM 602 N N . LEU A 1 82 ? 3.362 4.470 12.630 1.00 95.31 82 LEU A N 1
ATOM 603 C CA . LEU A 1 82 ? 4.410 4.392 13.652 1.00 95.31 82 LEU A CA 1
ATOM 604 C C . LEU A 1 82 ? 5.574 3.523 13.177 1.00 95.31 82 LEU A C 1
ATOM 606 O O . LEU A 1 82 ? 6.731 3.885 13.358 1.00 95.31 82 LEU A O 1
ATOM 610 N N . ASP A 1 83 ? 5.241 2.370 12.601 1.00 96.31 83 ASP A N 1
ATOM 611 C CA . ASP A 1 83 ? 6.180 1.385 12.075 1.00 96.31 83 ASP A CA 1
ATOM 612 C C . ASP A 1 83 ? 5.580 0.742 10.825 1.00 96.31 83 ASP A C 1
ATOM 614 O O . ASP A 1 83 ? 4.373 0.486 10.769 1.00 96.31 83 ASP A O 1
ATOM 618 N N . LEU A 1 84 ? 6.432 0.479 9.838 1.00 97.62 84 LEU A N 1
ATOM 619 C CA . LEU A 1 84 ? 6.087 -0.224 8.611 1.00 97.62 84 LEU A CA 1
ATOM 620 C C . LEU A 1 84 ? 7.288 -1.066 8.184 1.00 97.62 84 LEU A C 1
ATOM 622 O O . LEU A 1 84 ? 8.331 -0.543 7.789 1.00 97.62 84 LEU A O 1
ATOM 626 N N . ARG A 1 85 ? 7.123 -2.384 8.233 1.00 97.94 85 ARG A N 1
ATOM 627 C CA . ARG A 1 85 ? 8.120 -3.364 7.814 1.00 97.94 85 ARG A CA 1
ATOM 628 C C . ARG A 1 85 ? 7.642 -4.097 6.571 1.00 97.94 85 ARG A C 1
ATOM 630 O O . ARG A 1 85 ? 6.546 -4.652 6.557 1.00 97.94 85 ARG A O 1
ATOM 637 N N . MET A 1 86 ? 8.516 -4.150 5.571 1.00 97.88 86 MET A N 1
ATOM 638 C CA . MET A 1 86 ? 8.356 -4.952 4.361 1.00 97.88 86 MET A CA 1
ATOM 639 C C . MET A 1 86 ? 9.415 -6.054 4.350 1.00 97.88 86 MET A C 1
ATOM 641 O O . MET A 1 86 ? 10.605 -5.752 4.430 1.00 97.88 86 MET A O 1
ATOM 645 N N . ASP A 1 87 ? 8.992 -7.305 4.197 1.00 97.88 87 ASP A N 1
ATOM 646 C CA . ASP A 1 87 ? 9.891 -8.433 3.945 1.00 97.88 87 ASP A CA 1
ATOM 647 C C . ASP A 1 87 ? 9.743 -8.837 2.472 1.00 97.88 87 ASP A C 1
ATOM 649 O O . ASP A 1 87 ? 8.702 -9.353 2.063 1.00 97.88 87 ASP A O 1
ATOM 653 N N . TYR A 1 88 ? 10.762 -8.558 1.654 1.00 97.25 88 TYR A N 1
ATOM 654 C CA . TYR A 1 88 ? 10.747 -8.850 0.218 1.00 97.25 88 TYR A CA 1
ATOM 655 C C . TYR A 1 88 ? 11.115 -10.311 -0.042 1.00 97.25 88 TYR A C 1
ATOM 657 O O . TYR A 1 88 ? 12.211 -10.760 0.288 1.00 97.25 88 TYR A O 1
ATOM 665 N N . LEU A 1 89 ? 10.195 -11.040 -0.665 1.00 96.62 89 LEU A N 1
ATOM 666 C CA . LEU A 1 89 ? 10.283 -12.480 -0.909 1.00 96.62 89 LEU A CA 1
ATOM 667 C C . LEU A 1 89 ? 10.750 -12.781 -2.336 1.00 96.62 89 LEU A C 1
ATOM 669 O O . LEU A 1 89 ? 11.429 -13.777 -2.581 1.00 96.62 89 LEU A O 1
ATOM 673 N N . ARG A 1 90 ? 10.417 -11.896 -3.281 1.00 94.50 90 ARG A N 1
ATOM 674 C CA . ARG A 1 90 ? 10.892 -11.941 -4.666 1.00 94.50 90 ARG A CA 1
ATOM 675 C C . ARG A 1 90 ? 10.948 -10.542 -5.270 1.00 94.50 90 ARG A C 1
ATOM 677 O O . ARG A 1 90 ? 10.571 -9.551 -4.654 1.00 94.50 90 ARG A O 1
ATOM 684 N N . ARG A 1 91 ? 11.430 -10.475 -6.507 1.00 92.75 91 ARG A N 1
ATOM 685 C CA . ARG A 1 91 ? 11.490 -9.243 -7.297 1.00 92.75 91 ARG A CA 1
ATOM 686 C C . ARG A 1 91 ? 10.125 -8.949 -7.928 1.00 92.75 91 ARG A C 1
ATOM 688 O O . ARG A 1 91 ? 9.447 -9.884 -8.358 1.00 92.75 91 ARG A O 1
ATOM 695 N N . ALA A 1 92 ? 9.776 -7.666 -8.010 1.00 94.50 92 ALA A N 1
ATOM 696 C CA . ALA A 1 92 ? 8.707 -7.169 -8.873 1.00 94.50 92 ALA A CA 1
ATOM 697 C C . ALA A 1 92 ? 9.300 -6.585 -10.160 1.00 94.50 92 ALA A C 1
ATOM 699 O O . ALA A 1 92 ? 10.350 -5.932 -10.118 1.00 94.50 92 ALA A O 1
ATOM 700 N N . GLY A 1 93 ? 8.626 -6.835 -11.278 1.00 93.19 93 GLY A N 1
ATOM 701 C CA . GLY A 1 93 ? 9.000 -6.335 -12.603 1.00 93.19 93 GLY A CA 1
ATOM 702 C C . GLY A 1 93 ? 7.929 -5.420 -13.204 1.00 93.19 93 GLY A C 1
ATOM 703 O O . GLY A 1 93 ? 6.832 -5.345 -12.656 1.00 93.19 93 GLY A O 1
ATOM 704 N N . PRO A 1 94 ? 8.234 -4.713 -14.303 1.00 94.19 94 PRO A N 1
ATOM 705 C CA . PRO A 1 94 ? 7.260 -3.904 -15.033 1.00 94.19 94 PRO A CA 1
ATOM 706 C C . PRO A 1 94 ? 6.243 -4.773 -15.786 1.00 94.19 94 PRO A C 1
ATOM 708 O O . PRO A 1 94 ? 6.472 -5.965 -15.998 1.00 94.19 94 PRO A O 1
ATOM 711 N N . GLY A 1 95 ? 5.164 -4.151 -16.262 1.00 94.44 95 GLY A N 1
ATOM 712 C CA . GLY A 1 95 ? 4.156 -4.787 -17.117 1.00 94.44 95 GLY A CA 1
ATOM 713 C C . GLY A 1 95 ? 3.024 -5.486 -16.363 1.00 94.44 95 GLY A C 1
ATOM 714 O O . GLY A 1 95 ? 2.120 -6.026 -16.997 1.00 94.44 95 GLY A O 1
ATOM 715 N N . GLU A 1 96 ? 3.049 -5.461 -15.030 1.00 95.56 96 GLU A N 1
ATOM 716 C CA . GLU A 1 96 ? 1.978 -5.973 -14.178 1.00 95.56 96 GLU A CA 1
ATOM 717 C C . GLU A 1 96 ? 1.704 -4.995 -13.038 1.00 95.56 96 GLU A C 1
ATOM 719 O O . GLU A 1 96 ? 2.632 -4.511 -12.381 1.00 95.56 96 GLU A O 1
ATOM 724 N N . ASP A 1 97 ? 0.422 -4.757 -12.768 1.00 97.94 97 ASP A N 1
ATOM 725 C CA . ASP A 1 97 ? -0.006 -3.960 -11.625 1.00 97.94 97 ASP A CA 1
ATOM 726 C C . ASP A 1 97 ? 0.479 -4.569 -10.306 1.00 97.94 97 ASP A C 1
ATOM 728 O O . ASP A 1 97 ? 0.643 -5.784 -10.159 1.00 97.94 97 ASP A O 1
ATOM 732 N N . LEU A 1 98 ? 0.652 -3.710 -9.307 1.00 98.38 98 LEU A N 1
ATOM 733 C CA . LEU A 1 98 ? 0.870 -4.140 -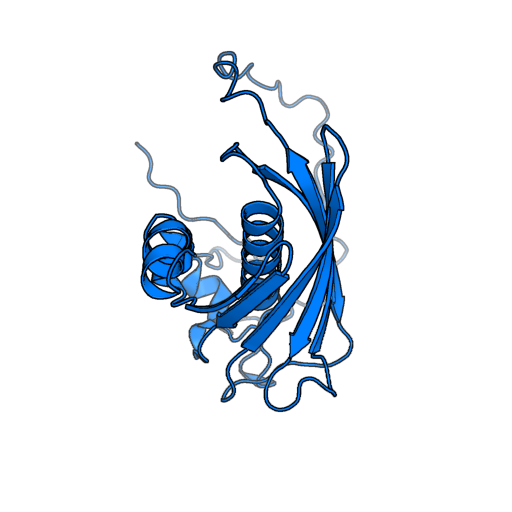7.935 1.00 98.38 98 LEU A CA 1
ATOM 734 C C . LEU A 1 98 ? -0.461 -4.165 -7.192 1.00 98.38 98 LEU A C 1
ATOM 736 O O . LEU A 1 98 ? -1.227 -3.203 -7.204 1.00 98.38 98 LEU A O 1
ATOM 740 N N . HIS A 1 99 ? -0.699 -5.251 -6.476 1.00 98.69 99 HIS A N 1
ATOM 741 C CA . HIS A 1 99 ? -1.869 -5.445 -5.635 1.00 98.69 99 HIS A CA 1
ATOM 742 C C . HIS A 1 99 ? -1.441 -5.572 -4.182 1.00 98.69 99 HIS A C 1
ATOM 744 O O . HIS A 1 99 ? -0.384 -6.132 -3.892 1.00 98.69 99 HIS A O 1
ATOM 750 N N . CYS A 1 100 ? -2.258 -5.066 -3.264 1.00 98.69 100 CYS A N 1
ATOM 751 C CA . CYS A 1 100 ? -2.038 -5.227 -1.835 1.00 98.69 100 CYS A CA 1
ATOM 752 C C . CYS A 1 100 ? -3.347 -5.529 -1.117 1.00 98.69 100 CYS A C 1
ATOM 754 O O . CYS A 1 100 ? -4.356 -4.884 -1.387 1.00 98.69 100 CYS A O 1
ATOM 756 N N . GLU A 1 101 ? -3.306 -6.472 -0.178 1.00 98.75 101 GLU A N 1
ATOM 757 C CA . GLU A 1 101 ? -4.385 -6.768 0.763 1.00 98.75 101 GLU A CA 1
ATOM 758 C C . GLU A 1 101 ? -3.847 -6.749 2.183 1.00 98.75 101 GLU A C 1
ATOM 760 O O . GLU A 1 101 ? -2.790 -7.315 2.481 1.00 98.75 101 GLU A O 1
ATOM 765 N N . THR A 1 102 ? -4.607 -6.121 3.074 1.00 98.75 102 THR A N 1
ATOM 766 C CA . THR A 1 102 ? -4.225 -5.912 4.467 1.00 98.75 102 THR A CA 1
ATOM 767 C C . THR A 1 102 ? -5.381 -6.201 5.420 1.00 98.75 102 THR A C 1
ATOM 769 O O . THR A 1 102 ? -6.564 -6.115 5.084 1.00 98.75 102 THR A O 1
ATOM 772 N N . HIS A 1 103 ? -5.027 -6.559 6.653 1.00 98.62 103 HIS A N 1
ATOM 773 C CA . HIS A 1 103 ? -5.958 -6.823 7.741 1.00 98.62 103 HIS A CA 1
ATOM 774 C C . HIS A 1 103 ? -5.441 -6.206 9.042 1.00 98.62 103 HIS A C 1
ATOM 776 O O . HIS A 1 103 ? -4.380 -6.587 9.548 1.00 98.62 103 HIS A O 1
ATOM 782 N N . CYS A 1 104 ? -6.213 -5.274 9.600 1.00 98.44 104 CYS A N 1
ATOM 783 C CA . CYS A 1 104 ? -6.042 -4.772 10.954 1.00 98.44 104 CYS A CA 1
ATOM 784 C C . CYS A 1 104 ? -6.540 -5.834 11.940 1.00 98.44 104 CYS A C 1
ATOM 786 O O . CYS A 1 104 ? -7.731 -5.946 12.225 1.00 98.44 104 CYS A O 1
ATOM 788 N N . TYR A 1 105 ? -5.617 -6.657 12.431 1.00 98.12 105 TYR A N 1
ATOM 789 C CA . TYR A 1 105 ? -5.947 -7.843 13.224 1.00 98.12 105 TYR A CA 1
ATOM 790 C C . TYR A 1 105 ? -6.009 -7.567 14.729 1.00 98.12 105 TYR A C 1
ATOM 792 O O . TYR A 1 105 ? -6.466 -8.418 15.494 1.00 98.12 105 TYR A O 1
ATOM 800 N N . ARG A 1 106 ? -5.518 -6.407 15.176 1.00 97.69 106 ARG A N 1
ATOM 801 C CA . ARG A 1 106 ? -5.565 -6.001 16.581 1.00 97.69 106 ARG A CA 1
ATOM 802 C C . ARG A 1 106 ? -5.616 -4.489 16.702 1.00 97.69 106 ARG A C 1
ATOM 804 O O . ARG A 1 106 ? -4.805 -3.787 16.109 1.00 97.69 106 ARG A O 1
ATOM 811 N N . MET A 1 107 ? -6.502 -4.010 17.565 1.00 96.25 107 MET A N 1
ATOM 812 C CA . MET A 1 107 ? -6.552 -2.614 17.982 1.00 96.25 107 MET A CA 1
ATOM 813 C C . MET A 1 107 ? -6.466 -2.521 19.497 1.00 96.25 107 MET A C 1
ATOM 815 O O . MET A 1 107 ? -7.027 -3.332 20.231 1.00 96.25 107 MET A O 1
ATOM 819 N N . THR A 1 108 ? -5.732 -1.521 19.951 1.00 95.12 108 THR A N 1
ATOM 820 C CA . THR A 1 108 ? -5.648 -1.079 21.342 1.00 95.12 108 THR A CA 1
ATOM 821 C C . THR A 1 108 ? -6.154 0.366 21.408 1.00 95.12 108 THR A C 1
ATOM 823 O O . THR A 1 108 ? -6.421 0.943 20.353 1.00 95.12 108 THR A O 1
ATOM 826 N N . PRO A 1 109 ? -6.267 0.989 22.594 1.00 92.06 109 PRO A N 1
ATOM 827 C CA . PRO A 1 109 ? -6.719 2.377 22.681 1.00 92.06 109 PRO A CA 1
ATOM 828 C C . PRO A 1 109 ? -5.894 3.362 21.835 1.00 92.06 109 PRO A C 1
ATOM 830 O O . PRO A 1 109 ? -6.460 4.290 21.272 1.00 92.06 109 PRO A O 1
ATOM 833 N N . ASN A 1 110 ? -4.581 3.128 21.703 1.00 93.94 110 ASN A N 1
ATOM 834 C CA . ASN A 1 110 ? -3.657 4.079 21.071 1.00 93.94 110 ASN A CA 1
ATOM 835 C C . ASN A 1 110 ? -2.953 3.539 19.822 1.00 93.94 110 ASN A C 1
ATOM 837 O O . ASN A 1 110 ? -2.322 4.316 19.113 1.00 93.94 110 ASN A O 1
ATOM 841 N N . VAL A 1 111 ? -2.997 2.227 19.570 1.00 96.75 111 VAL A N 1
ATOM 842 C CA . VAL A 1 111 ? -2.238 1.593 18.481 1.00 96.75 111 VAL A CA 1
ATOM 843 C C . VAL A 1 111 ? -3.075 0.539 17.767 1.00 96.75 111 VAL A C 1
ATOM 845 O O . VAL A 1 111 ? -3.694 -0.308 18.422 1.00 96.75 111 VAL A O 1
ATOM 848 N N . ALA A 1 112 ? -3.047 0.553 16.437 1.00 97.94 112 ALA A N 1
ATOM 849 C CA . ALA A 1 112 ? -3.581 -0.493 15.573 1.00 97.94 112 ALA A CA 1
ATOM 850 C C . ALA A 1 112 ? -2.445 -1.278 14.903 1.00 97.94 112 ALA A C 1
ATOM 852 O O . ALA A 1 112 ? -1.472 -0.688 14.442 1.00 97.94 112 ALA A O 1
ATOM 853 N N . PHE A 1 113 ? -2.584 -2.601 14.835 1.00 98.56 113 PHE A N 1
ATOM 854 C CA . PHE A 1 113 ? -1.623 -3.508 14.212 1.00 98.56 113 PHE A CA 1
ATOM 855 C C . PHE A 1 113 ? -2.220 -4.109 12.946 1.00 98.56 113 PHE A C 1
ATOM 857 O O . PHE A 1 113 ? -3.357 -4.599 12.950 1.00 98.56 113 PHE A O 1
ATOM 864 N N . VAL A 1 114 ? -1.444 -4.077 11.870 1.00 98.81 114 VAL A N 1
ATOM 865 C CA . VAL A 1 114 ? -1.877 -4.462 10.529 1.00 98.81 114 VAL A CA 1
ATOM 866 C C . VAL A 1 114 ? -0.852 -5.402 9.918 1.00 98.81 114 VAL A C 1
ATOM 868 O O . VAL A 1 114 ? 0.346 -5.278 10.160 1.00 98.81 114 VAL A O 1
ATOM 871 N N . ARG A 1 115 ? -1.325 -6.356 9.122 1.00 98.75 115 ARG A N 1
ATOM 872 C CA . ARG A 1 115 ? -0.471 -7.211 8.296 1.00 98.75 115 ARG A CA 1
ATOM 873 C C . ARG A 1 115 ? -1.096 -7.434 6.932 1.00 98.75 115 ARG A C 1
ATOM 875 O O . ARG A 1 115 ? -2.317 -7.333 6.805 1.00 98.75 115 ARG A O 1
ATOM 882 N N . GLY A 1 116 ? -0.285 -7.795 5.953 1.00 98.69 116 GLY A N 1
ATOM 883 C CA . GLY A 1 116 ? -0.748 -8.029 4.594 1.00 98.69 116 GLY A CA 1
ATOM 884 C C . GLY A 1 116 ? 0.338 -8.556 3.674 1.00 98.69 116 GLY A C 1
ATOM 885 O O . GLY A 1 116 ? 1.423 -8.937 4.122 1.00 98.69 116 GLY A O 1
ATOM 886 N N . ALA A 1 117 ? 0.042 -8.538 2.383 1.00 98.75 117 ALA A N 1
ATOM 887 C CA . ALA A 1 117 ? 0.989 -8.885 1.336 1.00 98.75 117 ALA A CA 1
ATOM 888 C C . ALA A 1 117 ? 0.821 -7.972 0.123 1.00 98.75 117 ALA A C 1
ATOM 890 O O . ALA A 1 117 ? -0.242 -7.384 -0.080 1.00 98.75 117 ALA A O 1
ATOM 891 N N . VAL A 1 118 ? 1.885 -7.875 -0.667 1.00 98.75 118 VAL A N 1
ATOM 892 C CA . VAL A 1 118 ? 1.920 -7.229 -1.979 1.00 98.75 118 VAL A CA 1
ATOM 893 C C . VAL A 1 118 ? 2.259 -8.286 -3.024 1.00 98.75 118 VAL A C 1
ATOM 895 O O . VAL A 1 118 ? 3.182 -9.075 -2.813 1.00 98.75 118 VAL A O 1
ATOM 898 N N . TRP A 1 119 ? 1.547 -8.312 -4.147 1.00 98.69 119 TRP A N 1
ATOM 899 C CA . TRP A 1 119 ? 1.760 -9.258 -5.249 1.00 98.69 119 TRP A CA 1
ATOM 900 C C . TRP A 1 119 ? 1.492 -8.607 -6.615 1.00 98.69 119 TRP A C 1
ATOM 902 O O . TRP A 1 119 ? 1.103 -7.444 -6.680 1.00 98.69 119 TRP A O 1
ATOM 912 N N . GLN A 1 120 ? 1.746 -9.354 -7.693 1.00 98.06 120 GLN A N 1
ATOM 913 C CA . GLN A 1 120 ? 1.433 -8.959 -9.075 1.00 98.06 120 GLN A CA 1
ATOM 914 C C . GLN A 1 120 ? 0.413 -9.940 -9.677 1.00 98.06 120 GLN A C 1
ATOM 916 O O . GLN A 1 120 ? -0.708 -9.990 -9.188 1.00 98.06 120 GLN A O 1
ATOM 921 N N . ALA A 1 121 ? 0.784 -10.785 -10.645 1.00 95.75 121 ALA A N 1
ATOM 922 C CA . ALA A 1 121 ? -0.151 -11.733 -11.267 1.00 95.75 121 ALA A CA 1
ATOM 923 C C . ALA A 1 121 ? -0.870 -12.710 -10.308 1.00 95.75 121 ALA A C 1
ATOM 925 O O . ALA A 1 121 ? -2.026 -13.055 -10.545 1.00 95.75 121 ALA A O 1
ATOM 926 N N . ASP A 1 122 ? -0.205 -13.182 -9.245 1.00 96.06 122 ASP A N 1
ATOM 927 C CA . ASP A 1 122 ? -0.718 -14.255 -8.378 1.00 96.06 122 ASP A CA 1
ATOM 928 C C . ASP A 1 122 ? -0.592 -13.905 -6.878 1.00 96.06 122 ASP A C 1
ATOM 930 O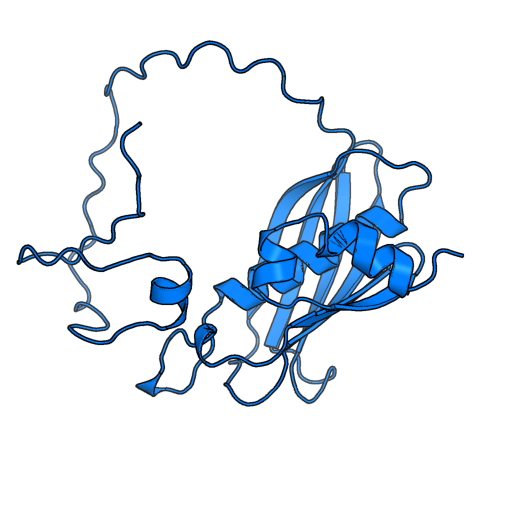 O . ASP A 1 122 ? 0.536 -13.753 -6.390 1.00 96.06 122 ASP A O 1
ATOM 934 N N . PRO A 1 123 ? -1.704 -13.816 -6.114 1.00 96.31 123 PRO A N 1
ATOM 935 C CA . PRO A 1 123 ? -1.673 -13.588 -4.665 1.00 96.31 123 PRO A CA 1
ATOM 936 C C . PRO A 1 123 ? -1.015 -14.730 -3.878 1.00 96.31 123 PRO A C 1
ATOM 938 O O . PRO A 1 123 ? -0.517 -14.504 -2.775 1.00 96.31 123 PRO A O 1
ATOM 941 N N . GLY A 1 124 ? -0.960 -15.944 -4.437 1.00 97.31 124 GLY A N 1
ATOM 942 C CA . GLY A 1 124 ? -0.221 -17.075 -3.873 1.00 97.31 124 GLY A CA 1
ATOM 943 C C . GLY A 1 124 ? 1.302 -16.930 -3.971 1.00 97.31 124 GLY A C 1
ATOM 944 O O . GLY A 1 124 ? 2.030 -17.679 -3.320 1.00 97.31 124 GLY A O 1
ATOM 945 N N . GLN A 1 125 ? 1.793 -15.955 -4.744 1.00 97.06 125 GLN A N 1
ATOM 946 C CA . GLN A 1 125 ? 3.215 -15.680 -4.961 1.00 97.06 125 GLN A CA 1
ATOM 947 C C . GLN A 1 125 ? 3.548 -14.217 -4.632 1.00 97.06 125 GLN A C 1
ATOM 949 O O . GLN A 1 125 ? 3.850 -13.415 -5.532 1.00 97.06 125 GLN A O 1
ATOM 954 N N . PRO A 1 126 ? 3.514 -13.846 -3.339 1.00 98.00 126 PRO A N 1
ATOM 955 C CA . PRO A 1 126 ? 3.741 -12.475 -2.910 1.00 98.00 126 PRO A CA 1
ATOM 956 C C . PRO A 1 126 ? 5.140 -11.982 -3.281 1.00 98.00 126 PRO A C 1
ATOM 958 O O . PRO A 1 126 ? 6.133 -12.699 -3.168 1.00 98.00 126 PRO A O 1
ATOM 961 N N . VAL A 1 127 ? 5.210 -10.720 -3.694 1.00 98.38 127 VAL A N 1
ATOM 962 C CA . VAL A 1 127 ? 6.458 -9.963 -3.833 1.00 98.38 127 VAL A CA 1
ATOM 963 C C . VAL A 1 127 ? 7.021 -9.635 -2.457 1.00 98.38 127 VAL A C 1
ATOM 965 O O . VAL A 1 127 ? 8.217 -9.805 -2.224 1.00 98.38 127 VAL A O 1
ATOM 968 N N . ALA A 1 128 ? 6.162 -9.184 -1.545 1.00 98.56 128 ALA A N 1
ATOM 969 C CA . ALA A 1 128 ? 6.543 -8.835 -0.187 1.00 98.56 128 ALA A CA 1
ATOM 970 C C . ALA A 1 128 ? 5.400 -9.098 0.794 1.00 98.56 128 ALA A C 1
ATOM 972 O O . ALA A 1 128 ? 4.227 -8.981 0.436 1.00 98.56 128 ALA A O 1
ATOM 973 N N . SER A 1 129 ? 5.736 -9.398 2.045 1.00 98.69 129 SER A N 1
ATOM 974 C CA . SER A 1 129 ? 4.798 -9.283 3.165 1.00 98.69 129 SER A CA 1
ATOM 975 C C . SER A 1 129 ? 4.974 -7.946 3.873 1.00 98.69 129 SER A C 1
ATOM 977 O O . SER A 1 129 ? 6.088 -7.432 3.955 1.00 98.69 129 SER A O 1
ATOM 979 N N . VAL A 1 130 ? 3.883 -7.407 4.417 1.00 98.69 130 VAL A N 1
ATOM 980 C CA . VAL A 1 130 ? 3.888 -6.165 5.198 1.00 98.69 130 VAL A CA 1
ATOM 981 C C . VAL A 1 130 ? 3.396 -6.407 6.620 1.00 98.69 130 VAL A C 1
ATOM 983 O O . VAL A 1 130 ? 2.418 -7.126 6.841 1.00 98.69 130 VAL A O 1
ATOM 986 N N . GLN A 1 131 ? 4.053 -5.766 7.582 1.00 98.69 131 GLN A N 1
ATOM 987 C CA . GLN A 1 131 ? 3.566 -5.580 8.946 1.00 98.69 131 GLN A CA 1
ATOM 988 C C . GLN A 1 131 ? 3.672 -4.107 9.322 1.00 98.69 131 GLN A C 1
ATOM 990 O O . GLN A 1 131 ? 4.655 -3.455 8.986 1.00 98.69 131 GLN A O 1
ATOM 995 N N . ALA A 1 132 ? 2.662 -3.582 10.008 1.00 98.44 132 ALA A N 1
ATOM 996 C CA . ALA A 1 132 ? 2.613 -2.173 10.358 1.00 98.44 132 ALA A CA 1
ATOM 997 C C . ALA A 1 132 ? 1.958 -1.931 11.718 1.00 98.44 132 ALA A C 1
ATOM 999 O O . ALA A 1 132 ? 1.074 -2.681 12.151 1.00 98.44 132 ALA A O 1
ATOM 1000 N N . ALA A 1 133 ? 2.348 -0.827 12.347 1.00 98.31 133 ALA A N 1
ATOM 1001 C CA . ALA A 1 133 ? 1.696 -0.266 13.518 1.00 98.31 133 ALA A CA 1
ATOM 1002 C C . ALA A 1 133 ? 1.302 1.190 13.247 1.00 98.31 133 ALA A C 1
ATOM 1004 O O . ALA A 1 133 ? 2.096 1.969 12.724 1.00 98.31 133 ALA A O 1
ATOM 1005 N N . PHE A 1 134 ? 0.086 1.565 13.636 1.00 97.62 134 PHE A N 1
ATOM 1006 C CA . PHE A 1 134 ? -0.451 2.916 13.480 1.00 97.62 134 PHE A CA 1
ATOM 1007 C C . PHE A 1 134 ? -0.815 3.494 14.839 1.00 97.62 134 PHE A C 1
ATOM 1009 O O . PHE A 1 134 ? -1.557 2.862 15.590 1.00 97.62 134 PHE A O 1
ATOM 1016 N N . MET A 1 135 ? -0.347 4.706 15.128 1.00 96.31 135 MET A N 1
ATOM 1017 C CA . MET A 1 135 ? -0.857 5.515 16.232 1.00 96.31 135 MET A CA 1
ATOM 1018 C C . MET A 1 135 ? -2.285 5.966 15.927 1.00 96.31 135 MET A C 1
ATOM 1020 O O . MET A 1 135 ? -2.585 6.398 14.813 1.00 96.31 135 MET A O 1
ATOM 1024 N N . LEU A 1 136 ? -3.151 5.892 16.933 1.00 92.25 136 LEU A N 1
ATOM 1025 C CA . LEU A 1 136 ? -4.522 6.388 16.912 1.00 92.25 136 LEU A CA 1
ATOM 1026 C C . LEU A 1 136 ? -4.613 7.690 17.710 1.00 92.25 136 LEU A C 1
ATOM 1028 O O . LEU A 1 136 ? -3.875 7.877 18.677 1.00 92.25 136 LEU A O 1
ATOM 1032 N N . ALA A 1 137 ? -5.546 8.564 17.328 1.00 82.62 137 ALA A N 1
ATOM 1033 C CA . ALA A 1 137 ? -5.829 9.811 18.038 1.00 82.62 137 ALA A CA 1
ATOM 1034 C C . ALA A 1 137 ? -4.588 10.696 18.233 1.00 82.62 137 ALA A C 1
ATOM 1036 O O . ALA A 1 137 ? -4.410 11.303 19.291 1.00 82.62 137 ALA A O 1
ATOM 1037 N N . THR A 1 138 ? -3.719 10.782 17.219 1.00 63.59 138 THR A N 1
ATOM 1038 C CA . THR A 1 138 ? -2.577 11.700 17.263 1.00 63.59 138 THR A CA 1
ATOM 1039 C C . THR A 1 138 ? -3.111 13.108 17.550 1.00 63.59 138 THR A C 1
ATOM 1041 O O . THR A 1 138 ? -3.924 13.598 16.757 1.00 63.59 138 THR A O 1
ATOM 1044 N N . PRO A 1 139 ? -2.717 13.769 18.660 1.00 51.56 139 PRO A N 1
ATOM 1045 C CA . PRO A 1 139 ? -3.169 15.122 18.945 1.00 51.56 139 PRO A CA 1
ATOM 1046 C C . PRO A 1 139 ? -2.868 15.992 17.731 1.00 51.56 139 PRO A C 1
ATOM 1048 O O . PRO A 1 139 ? -1.729 15.999 17.253 1.00 51.56 139 PRO A O 1
ATOM 1051 N N . ALA A 1 140 ? -3.881 16.689 17.207 1.00 53.03 140 ALA A N 1
ATOM 1052 C CA . ALA A 1 140 ? -3.685 17.657 16.139 1.00 53.03 140 ALA A CA 1
ATOM 1053 C C . ALA A 1 140 ? -2.539 18.578 16.564 1.00 53.03 140 ALA A C 1
ATOM 1055 O O . ALA A 1 140 ? -2.626 19.213 17.614 1.00 53.03 140 ALA A O 1
ATOM 1056 N N . ARG A 1 141 ? -1.442 18.522 15.798 1.00 44.56 141 ARG A N 1
ATOM 1057 C CA . ARG A 1 141 ? -0.172 19.234 15.974 1.00 44.56 141 ARG A CA 1
ATOM 1058 C C . ARG A 1 141 ? -0.236 20.292 17.082 1.00 44.56 141 ARG A C 1
ATOM 1060 O O . ARG A 1 141 ? -0.752 21.386 16.858 1.00 44.56 141 ARG A O 1
ATOM 1067 N N . ARG A 1 142 ? 0.347 20.006 18.255 1.00 43.50 142 ARG A N 1
ATOM 1068 C CA . ARG A 1 142 ? 0.810 21.080 19.149 1.00 43.50 142 ARG A CA 1
ATOM 1069 C C . ARG A 1 142 ? 1.622 22.013 18.258 1.00 43.50 142 ARG A C 1
ATOM 1071 O O . ARG A 1 142 ? 2.524 21.516 17.579 1.00 43.50 142 ARG A O 1
ATOM 1078 N N . GLN A 1 143 ? 1.236 23.294 18.180 1.00 41.53 143 GLN A N 1
ATOM 1079 C CA . GLN A 1 143 ? 1.963 24.302 17.405 1.00 41.53 143 GLN A CA 1
ATOM 1080 C C . GLN A 1 143 ? 3.448 24.031 17.601 1.00 41.53 143 GLN A C 1
ATOM 1082 O O . GLN A 1 143 ? 3.906 23.960 18.747 1.00 41.53 143 GLN A O 1
ATOM 1087 N N . ALA A 1 144 ? 4.147 23.741 16.500 1.00 43.34 144 ALA A N 1
ATOM 1088 C CA . ALA A 1 144 ? 5.577 23.528 16.571 1.00 43.34 144 ALA A CA 1
ATOM 1089 C C . ALA A 1 144 ? 6.131 24.759 17.283 1.00 43.34 144 ALA A C 1
ATOM 1091 O O . ALA A 1 144 ? 5.888 25.882 16.834 1.00 43.34 144 ALA A O 1
ATOM 1092 N N . ALA A 1 145 ? 6.789 24.549 18.426 1.00 48.19 145 ALA A N 1
ATOM 1093 C CA . ALA A 1 145 ? 7.585 25.610 19.012 1.00 48.19 145 ALA A CA 1
ATOM 1094 C C . ALA A 1 145 ? 8.481 26.153 17.886 1.00 48.19 145 ALA A C 1
ATOM 1096 O O . ALA A 1 145 ? 8.917 25.344 17.053 1.00 48.19 145 ALA A O 1
ATOM 1097 N N . PRO A 1 146 ? 8.698 27.480 17.797 1.00 42.72 146 PRO A N 1
ATOM 1098 C CA . PRO A 1 146 ? 9.605 28.035 16.802 1.00 42.72 146 PRO A CA 1
ATOM 1099 C C . PRO A 1 146 ? 10.875 27.195 16.829 1.00 42.72 146 PRO A C 1
ATOM 1101 O O . PRO A 1 146 ? 11.377 26.906 17.917 1.00 42.72 146 PRO A O 1
ATOM 1104 N N . ALA A 1 147 ? 11.289 26.709 15.654 1.00 47.22 147 ALA A N 1
ATOM 1105 C CA . ALA A 1 147 ? 12.423 25.812 15.527 1.00 47.22 147 ALA A CA 1
ATOM 1106 C C . ALA A 1 147 ? 13.569 26.394 16.354 1.00 47.22 147 ALA A C 1
ATOM 1108 O O . ALA A 1 147 ? 14.077 27.470 16.033 1.00 47.22 147 ALA A O 1
ATOM 1109 N N . SER A 1 148 ? 13.926 25.735 17.460 1.00 49.94 148 SER A N 1
ATOM 1110 C CA . SER A 1 148 ? 15.152 26.094 18.151 1.00 49.94 148 SER A CA 1
ATOM 1111 C C . SER A 1 148 ? 16.242 25.894 17.118 1.00 49.94 148 SER A C 1
ATOM 1113 O O . SER A 1 148 ? 16.324 24.806 16.541 1.00 49.94 148 SER A O 1
ATOM 1115 N N . GLN A 1 149 ? 17.024 26.936 16.847 1.00 44.88 149 GLN A N 1
ATOM 1116 C CA . GLN A 1 149 ? 18.238 26.795 16.062 1.00 44.88 149 GLN A CA 1
ATOM 1117 C C . GLN A 1 149 ? 19.044 25.681 16.722 1.00 44.88 149 GLN A C 1
ATOM 1119 O O . GLN A 1 149 ? 19.582 25.861 17.813 1.00 44.88 149 GLN A O 1
ATOM 1124 N N . ALA A 1 150 ? 19.034 24.500 16.107 1.00 41.25 150 ALA A N 1
ATOM 1125 C CA . ALA A 1 150 ? 19.911 23.427 16.503 1.00 41.25 150 ALA A CA 1
ATOM 1126 C C . ALA A 1 150 ? 21.312 23.971 16.251 1.00 41.25 150 ALA A C 1
ATOM 1128 O O . ALA A 1 150 ? 21.732 24.141 15.106 1.00 41.25 150 ALA A O 1
ATOM 1129 N N . THR A 1 151 ? 22.003 24.346 17.321 1.00 44.06 151 THR A N 1
ATOM 1130 C CA . THR A 1 151 ? 23.434 24.586 17.250 1.00 44.06 151 THR A CA 1
ATOM 1131 C C . THR A 1 151 ? 24.045 23.294 16.738 1.00 44.06 151 THR A C 1
ATOM 1133 O O . THR A 1 151 ? 23.788 22.237 17.311 1.00 44.06 151 THR A O 1
ATOM 1136 N N . ALA A 1 152 ? 24.793 23.385 15.640 1.00 49.09 152 ALA A N 1
ATOM 1137 C CA . ALA A 1 152 ? 25.496 22.291 14.977 1.00 49.09 152 ALA A CA 1
ATOM 1138 C C . ALA A 1 152 ? 26.641 21.731 15.846 1.00 49.09 152 ALA A C 1
ATOM 1140 O O . ALA A 1 152 ? 27.790 21.673 15.422 1.00 49.09 152 ALA A O 1
ATOM 1141 N N . ALA A 1 153 ? 26.338 21.377 17.088 1.00 52.12 153 ALA A N 1
ATOM 1142 C CA . ALA A 1 153 ? 27.251 20.768 18.027 1.00 52.12 153 ALA A CA 1
ATOM 1143 C C . ALA A 1 153 ? 26.846 19.298 18.150 1.00 52.12 153 ALA A C 1
ATOM 1145 O O . ALA A 1 153 ? 25.732 18.979 18.562 1.00 52.12 153 ALA A O 1
ATOM 1146 N N . ASP A 1 154 ? 27.766 18.448 17.706 1.00 47.50 154 ASP A N 1
ATOM 1147 C CA . ASP A 1 154 ? 27.742 16.983 17.702 1.00 47.50 154 ASP A CA 1
ATOM 1148 C C . ASP A 1 154 ? 26.917 16.305 16.599 1.00 47.50 154 ASP A C 1
ATOM 1150 O O . ASP A 1 154 ? 26.507 15.148 16.713 1.00 47.50 154 ASP A O 1
ATOM 1154 N N . ALA A 1 155 ? 26.778 16.969 15.448 1.00 48.06 155 ALA A N 1
ATOM 1155 C CA . ALA A 1 155 ? 26.611 16.234 14.200 1.00 48.06 155 ALA A CA 1
ATOM 1156 C C . ALA A 1 155 ? 27.918 15.472 13.932 1.00 48.06 155 ALA A C 1
ATOM 1158 O O . ALA A 1 155 ? 28.905 16.058 13.485 1.00 48.06 155 ALA A O 1
ATOM 1159 N N . VAL A 1 156 ? 27.945 14.167 14.218 1.00 52.19 156 VAL A N 1
ATOM 1160 C CA . VAL A 1 156 ? 28.976 13.288 13.658 1.00 52.19 156 VAL A CA 1
ATOM 1161 C C . VAL A 1 156 ? 28.923 13.501 12.151 1.00 52.19 156 VAL A C 1
ATOM 1163 O O . VAL A 1 156 ? 27.896 13.232 11.527 1.00 52.19 156 VAL A O 1
ATOM 1166 N N . ALA A 1 157 ? 29.997 14.057 11.588 1.00 60.56 157 ALA A N 1
ATOM 1167 C CA . ALA A 1 157 ? 30.128 14.233 10.155 1.00 60.56 157 ALA A CA 1
ATOM 1168 C C . ALA A 1 157 ? 30.000 12.847 9.526 1.00 60.56 157 ALA A C 1
ATOM 1170 O O . ALA A 1 157 ? 30.909 12.025 9.630 1.00 60.56 157 ALA A O 1
ATOM 1171 N N . TRP A 1 158 ? 28.829 12.561 8.960 1.00 51.31 158 TRP A N 1
ATOM 1172 C CA . TRP A 1 158 ? 28.592 11.303 8.282 1.00 51.31 158 TRP A CA 1
ATOM 1173 C C . TRP A 1 158 ? 29.583 11.219 7.126 1.00 51.31 158 TRP A C 1
ATOM 1175 O O . TRP A 1 158 ? 29.543 12.023 6.194 1.00 51.31 158 TRP A O 1
ATOM 1185 N N . THR A 1 159 ? 30.511 10.278 7.225 1.00 48.03 159 THR A N 1
ATOM 1186 C CA . THR A 1 159 ? 31.419 9.927 6.146 1.00 48.03 159 THR A CA 1
ATOM 1187 C C . THR A 1 159 ? 30.805 8.766 5.374 1.00 48.03 159 THR A C 1
ATOM 1189 O O . THR A 1 159 ? 30.439 7.756 5.984 1.00 48.03 159 THR A O 1
ATOM 1192 N N . PRO A 1 160 ? 30.666 8.876 4.042 1.00 47.41 160 PRO A N 1
ATOM 1193 C CA . PRO A 1 160 ? 30.281 7.727 3.243 1.00 47.41 160 PRO A CA 1
ATOM 1194 C C . PRO A 1 160 ? 31.302 6.595 3.469 1.00 47.41 160 PRO A C 1
ATOM 1196 O O . PRO A 1 160 ? 32.502 6.874 3.579 1.00 47.41 160 PRO A O 1
ATOM 1199 N N . PRO A 1 161 ? 30.860 5.327 3.552 1.00 51.59 161 PRO A N 1
ATOM 1200 C CA . PRO A 1 161 ? 31.767 4.183 3.558 1.00 51.59 161 PRO A CA 1
ATOM 1201 C C . PRO A 1 161 ? 32.732 4.260 2.369 1.00 51.59 161 PRO A C 1
ATOM 1203 O O . PRO A 1 161 ? 32.366 4.794 1.319 1.00 51.59 161 PRO A O 1
ATOM 1206 N N . ALA A 1 162 ? 33.951 3.728 2.520 1.00 52.78 162 ALA A N 1
ATOM 1207 C CA . ALA A 1 162 ? 34.888 3.592 1.406 1.00 52.78 162 ALA A CA 1
ATOM 1208 C C . ALA A 1 162 ? 34.163 2.889 0.248 1.00 52.78 162 ALA A C 1
ATOM 1210 O O . ALA A 1 162 ? 33.695 1.766 0.408 1.00 52.78 162 ALA A O 1
ATOM 1211 N N . ALA A 1 163 ? 33.975 3.625 -0.845 1.00 48.59 163 ALA A N 1
ATOM 1212 C CA . ALA A 1 163 ? 32.948 3.353 -1.836 1.00 48.59 163 ALA A CA 1
ATOM 1213 C C . ALA A 1 163 ? 33.042 1.931 -2.413 1.00 48.59 163 ALA A C 1
ATOM 1215 O O . ALA A 1 163 ? 34.011 1.603 -3.098 1.00 48.59 163 ALA A O 1
ATOM 1216 N N . ASP A 1 164 ? 31.981 1.140 -2.249 1.00 41.81 164 ASP A N 1
ATOM 1217 C CA . ASP A 1 164 ? 31.553 0.286 -3.352 1.00 41.81 164 ASP A CA 1
ATOM 1218 C C . ASP A 1 164 ? 31.233 1.224 -4.526 1.00 41.81 164 ASP A C 1
ATOM 1220 O O . ASP A 1 164 ? 30.647 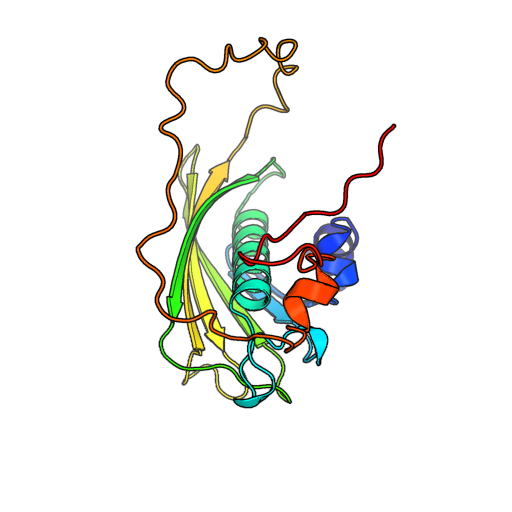2.293 -4.326 1.00 41.81 164 ASP A O 1
ATOM 1224 N N . ALA A 1 165 ? 31.696 0.877 -5.729 1.00 42.62 165 ALA A N 1
ATOM 1225 C CA . ALA A 1 165 ? 31.605 1.725 -6.915 1.00 42.62 165 ALA A CA 1
ATOM 1226 C C . ALA A 1 165 ? 30.214 2.383 -7.054 1.00 42.62 165 ALA A C 1
ATOM 1228 O O . ALA A 1 165 ? 29.209 1.734 -6.751 1.00 42.62 165 ALA A O 1
ATOM 1229 N N . PRO A 1 166 ? 30.122 3.645 -7.527 1.00 42.59 166 PRO A N 1
ATOM 1230 C CA . PRO A 1 166 ? 28.836 4.279 -7.791 1.00 42.59 166 PRO A CA 1
ATOM 1231 C C . PRO A 1 166 ? 28.004 3.341 -8.663 1.00 42.59 166 PRO A C 1
ATOM 1233 O O . PRO A 1 166 ? 28.383 3.052 -9.796 1.00 42.59 166 PRO A O 1
ATOM 1236 N N . VAL A 1 167 ? 26.900 2.837 -8.102 1.00 47.59 167 VAL A N 1
ATOM 1237 C CA . VAL A 1 167 ? 26.161 1.707 -8.683 1.00 47.59 167 VAL A CA 1
ATOM 1238 C C . VAL A 1 167 ? 25.671 2.036 -10.094 1.00 47.59 167 VAL A C 1
ATOM 1240 O O . VAL A 1 167 ? 25.509 1.123 -10.893 1.00 47.59 167 VAL A O 1
ATOM 1243 N N . LEU A 1 168 ? 25.507 3.319 -10.442 1.00 51.97 168 LEU A N 1
ATOM 1244 C CA . LEU A 1 168 ? 25.045 3.757 -11.755 1.00 51.97 168 LEU A CA 1
ATOM 1245 C C . LEU A 1 168 ? 25.561 5.170 -12.102 1.00 51.97 168 LEU A C 1
ATOM 1247 O O . LEU A 1 168 ? 24.908 6.171 -11.816 1.00 51.97 168 LEU A O 1
ATOM 1251 N N . GLN A 1 169 ? 26.731 5.286 -12.737 1.00 48.31 169 GLN A N 1
ATOM 1252 C CA . GLN A 1 169 ? 27.125 6.544 -13.390 1.00 48.31 169 GLN A CA 1
ATOM 1253 C C . GLN A 1 169 ? 26.317 6.722 -14.686 1.00 48.31 169 GLN A C 1
ATOM 1255 O O . GLN A 1 169 ? 26.452 5.931 -15.614 1.00 48.31 169 GLN A O 1
ATOM 1260 N N . GLY A 1 170 ? 25.479 7.762 -14.754 1.00 57.31 170 GLY A N 1
ATOM 1261 C CA . GLY A 1 170 ? 24.773 8.161 -15.981 1.00 57.31 170 GLY A CA 1
ATOM 1262 C C . GLY A 1 170 ? 23.453 7.439 -16.281 1.00 57.31 170 GLY A C 1
ATOM 1263 O O . GLY A 1 170 ? 22.876 7.688 -17.336 1.00 57.31 170 GLY A O 1
ATOM 1264 N N . VAL A 1 171 ? 22.945 6.585 -15.384 1.00 58.28 171 VAL A N 1
ATOM 1265 C CA . VAL A 1 171 ? 21.617 5.967 -15.549 1.00 58.28 171 VAL A CA 1
ATOM 1266 C C . VAL A 1 171 ? 20.586 6.774 -14.773 1.00 58.28 171 VAL A C 1
ATOM 1268 O O . VAL A 1 171 ? 20.669 6.912 -13.554 1.00 58.28 171 VAL A O 1
ATOM 1271 N N . VAL A 1 172 ? 19.607 7.301 -15.502 1.00 69.69 172 VAL A N 1
ATOM 1272 C CA . VAL A 1 172 ? 18.399 7.890 -14.929 1.00 69.69 172 VAL A CA 1
ATOM 1273 C C . VAL A 1 172 ? 17.594 6.775 -14.262 1.00 69.69 172 VAL A C 1
ATOM 1275 O O . VAL A 1 172 ? 17.230 5.806 -14.927 1.00 69.69 172 VAL A O 1
ATOM 1278 N N . ILE A 1 173 ? 17.326 6.900 -12.960 1.00 82.44 173 ILE A N 1
ATOM 1279 C CA . ILE A 1 173 ? 16.407 6.012 -12.237 1.00 82.44 173 ILE A CA 1
ATOM 1280 C C . ILE A 1 173 ? 15.007 6.629 -12.353 1.00 82.44 173 ILE A C 1
ATOM 1282 O O . ILE A 1 173 ? 14.774 7.657 -11.712 1.00 82.44 173 ILE A O 1
ATOM 1286 N N . PRO A 1 174 ? 14.070 6.034 -13.119 1.00 86.12 174 PRO A N 1
ATOM 1287 C CA . PRO A 1 174 ? 12.765 6.642 -13.387 1.00 86.12 174 PRO A CA 1
ATOM 1288 C C . PRO A 1 174 ? 12.008 7.038 -12.121 1.00 86.12 174 PRO A C 1
ATOM 1290 O O . PRO A 1 174 ? 11.467 8.138 -12.051 1.00 86.12 174 PRO A O 1
ATOM 1293 N N . TYR A 1 175 ? 12.055 6.203 -11.080 1.00 84.94 175 TYR A N 1
ATOM 1294 C CA . TYR A 1 175 ? 11.392 6.525 -9.819 1.00 84.94 175 TYR A CA 1
ATOM 1295 C C . TYR A 1 175 ? 12.009 7.722 -9.086 1.00 84.94 175 TYR A C 1
ATOM 1297 O O . TYR A 1 175 ? 11.287 8.525 -8.496 1.00 84.94 175 TYR A O 1
ATOM 1305 N N . ALA A 1 176 ? 13.335 7.870 -9.119 1.00 82.75 176 ALA A N 1
ATOM 1306 C CA . ALA A 1 176 ? 13.999 9.017 -8.504 1.00 82.75 176 ALA A CA 1
ATOM 1307 C C . ALA A 1 176 ? 13.635 10.311 -9.247 1.00 82.75 176 ALA A C 1
ATOM 1309 O O . ALA A 1 176 ? 13.284 11.303 -8.609 1.00 82.75 176 ALA A O 1
ATOM 1310 N N . ASP A 1 177 ? 13.623 10.263 -10.579 1.00 82.56 177 ASP A N 1
ATOM 1311 C CA . ASP A 1 177 ? 13.219 11.380 -11.431 1.00 82.56 177 ASP A CA 1
ATOM 1312 C C . ASP A 1 177 ? 11.748 11.763 -11.232 1.00 82.56 177 ASP A C 1
ATOM 1314 O O . ASP A 1 177 ? 11.442 12.952 -11.133 1.00 82.56 177 ASP A O 1
ATOM 1318 N N . TYR A 1 178 ? 10.857 10.775 -11.095 1.00 83.06 178 TYR A N 1
ATOM 1319 C CA . TYR A 1 178 ? 9.450 10.981 -10.744 1.00 83.06 178 TYR A CA 1
ATOM 1320 C C . TYR A 1 178 ? 9.302 11.720 -9.404 1.00 83.06 178 TYR A C 1
ATOM 1322 O O . TYR A 1 178 ? 8.523 12.665 -9.296 1.00 83.06 178 TYR A O 1
ATOM 1330 N N . LEU A 1 179 ? 10.112 11.365 -8.400 1.00 83.56 179 LEU A N 1
ATOM 1331 C CA . LEU A 1 179 ? 10.171 12.087 -7.122 1.00 83.56 179 LEU A CA 1
ATOM 1332 C C . LEU A 1 179 ? 10.889 13.449 -7.214 1.00 83.56 179 LEU A C 1
ATOM 1334 O O . LEU A 1 179 ? 10.979 14.170 -6.218 1.00 83.56 179 LEU A O 1
ATOM 1338 N N . GLY A 1 180 ? 11.436 13.805 -8.378 1.00 76.62 180 GLY A N 1
ATOM 1339 C CA . GLY A 1 180 ? 12.237 15.009 -8.585 1.00 76.62 180 GLY A CA 1
ATOM 1340 C C . GLY A 1 180 ? 13.635 14.952 -7.960 1.00 76.62 180 GLY A C 1
ATOM 1341 O O . GLY A 1 180 ? 14.300 15.985 -7.875 1.00 76.62 180 GLY A O 1
ATOM 1342 N N . ILE A 1 181 ? 14.095 13.776 -7.524 1.00 73.19 181 ILE A N 1
ATOM 1343 C CA . ILE A 1 181 ? 15.422 13.551 -6.944 1.00 73.19 181 ILE A CA 1
ATOM 1344 C C . ILE A 1 181 ? 16.436 13.452 -8.082 1.00 73.19 181 ILE A C 1
ATOM 1346 O O . ILE A 1 181 ? 16.406 12.511 -8.868 1.00 73.19 181 ILE A O 1
ATOM 1350 N N . ARG A 1 182 ? 17.366 14.410 -8.153 1.00 66.75 182 ARG A N 1
ATOM 1351 C CA . ARG A 1 182 ? 18.352 14.501 -9.243 1.00 66.75 182 ARG A CA 1
ATOM 1352 C C . ARG A 1 182 ? 19.783 14.400 -8.728 1.00 66.75 182 ARG A C 1
ATOM 1354 O O . ARG A 1 182 ? 20.089 14.840 -7.615 1.00 66.75 182 ARG A O 1
ATOM 1361 N N . LEU A 1 183 ? 20.665 13.858 -9.568 1.00 59.66 183 LEU A N 1
ATOM 1362 C CA . LEU A 1 183 ? 22.108 13.837 -9.332 1.00 59.66 183 LEU A CA 1
ATOM 1363 C C . LEU A 1 183 ? 22.696 15.244 -9.537 1.00 59.66 183 LEU A C 1
ATOM 1365 O O . LEU A 1 183 ? 22.468 15.870 -10.574 1.00 59.66 183 LEU A O 1
ATOM 1369 N N . ALA A 1 184 ? 23.461 15.743 -8.564 1.00 56.47 184 ALA A N 1
ATOM 1370 C CA . ALA A 1 184 ? 24.209 16.987 -8.717 1.00 56.47 184 ALA A CA 1
ATOM 1371 C C . ALA A 1 184 ? 25.334 16.814 -9.756 1.00 56.47 184 ALA A C 1
ATOM 1373 O O . ALA A 1 184 ? 26.081 15.840 -9.702 1.00 56.47 184 ALA A O 1
ATOM 1374 N N . GLN A 1 185 ? 25.450 17.757 -10.697 1.00 54.44 185 GLN A N 1
ATOM 1375 C CA . GLN A 1 185 ? 26.397 17.664 -11.818 1.00 54.44 185 GLN A CA 1
ATOM 1376 C C . GLN A 1 185 ? 27.853 18.030 -11.467 1.00 54.44 185 GLN A C 1
ATOM 1378 O O . GLN A 1 185 ? 28.734 17.808 -12.295 1.00 54.44 185 GLN A O 1
ATOM 1383 N N . ASP A 1 186 ? 28.139 18.525 -10.257 1.00 53.34 186 ASP A N 1
ATOM 1384 C CA . ASP A 1 186 ? 29.503 18.913 -9.874 1.00 53.34 186 ASP A CA 1
ATOM 1385 C C . ASP A 1 186 ? 30.313 17.725 -9.333 1.00 53.34 186 ASP A C 1
ATOM 1387 O O . ASP A 1 186 ? 29.986 17.094 -8.326 1.00 53.34 186 ASP A O 1
ATOM 1391 N N . GLY A 1 187 ? 31.370 17.409 -10.081 1.00 56.81 187 GLY A N 1
ATOM 1392 C CA . GLY A 1 187 ? 32.091 16.146 -10.066 1.00 56.81 187 GLY A CA 1
ATOM 1393 C C . GLY A 1 187 ? 32.929 15.851 -8.822 1.00 56.81 187 GLY A C 1
ATOM 1394 O O . GLY A 1 187 ? 33.711 16.662 -8.333 1.00 56.81 187 GLY A O 1
ATOM 1395 N N . SER A 1 188 ? 32.768 14.612 -8.363 1.00 49.50 188 SER A N 1
ATOM 1396 C CA . SER A 1 188 ? 33.753 13.670 -7.787 1.00 49.50 188 SER A CA 1
ATOM 1397 C C . SER A 1 188 ? 33.033 12.678 -6.871 1.00 49.50 188 SER A C 1
ATOM 1399 O O . SER A 1 188 ? 33.482 11.547 -6.722 1.00 49.50 188 SER A O 1
ATOM 1401 N N . THR A 1 189 ? 31.869 13.069 -6.334 1.00 53.41 189 THR A N 1
ATOM 1402 C CA . THR A 1 189 ? 31.027 12.242 -5.462 1.00 53.41 189 THR A CA 1
ATOM 1403 C C . THR A 1 189 ? 29.551 12.424 -5.838 1.00 53.41 189 THR A C 1
ATOM 1405 O O . THR A 1 189 ? 29.100 13.566 -5.919 1.00 53.41 189 THR A O 1
ATOM 1408 N N . PRO A 1 190 ? 28.776 11.349 -6.077 1.00 54.16 190 PRO A N 1
ATOM 1409 C CA . PRO A 1 190 ? 27.354 11.475 -6.375 1.00 54.16 190 PRO A CA 1
ATOM 1410 C C . PRO A 1 190 ? 26.606 12.010 -5.148 1.00 54.16 190 PRO A C 1
ATOM 1412 O O . PRO A 1 190 ? 26.483 11.326 -4.134 1.00 54.16 190 PRO A O 1
ATOM 1415 N N . VAL A 1 191 ? 26.104 13.243 -5.239 1.00 53.28 191 VAL A N 1
ATOM 1416 C CA . VAL A 1 191 ? 25.239 13.855 -4.221 1.00 53.28 191 VAL A CA 1
ATOM 1417 C C . VAL A 1 191 ? 23.844 14.024 -4.817 1.00 53.28 191 VAL A C 1
ATOM 1419 O O . VAL A 1 191 ? 23.685 14.653 -5.863 1.00 53.28 191 VAL A O 1
ATOM 1422 N N . TYR A 1 192 ? 22.831 13.472 -4.151 1.00 56.97 192 TYR A N 1
ATOM 1423 C CA . TYR A 1 192 ? 21.424 13.650 -4.518 1.00 56.97 192 TYR A CA 1
ATOM 1424 C C . TYR A 1 192 ? 20.865 14.894 -3.818 1.00 56.97 192 TYR A C 1
ATOM 1426 O O . TYR A 1 192 ? 21.069 15.068 -2.615 1.00 56.97 192 TYR A O 1
ATOM 1434 N N . ARG A 1 193 ? 20.163 15.769 -4.550 1.00 50.66 193 ARG A N 1
ATOM 1435 C CA . ARG A 1 193 ? 19.470 16.933 -3.967 1.00 50.66 193 ARG A CA 1
ATOM 1436 C C . ARG A 1 193 ? 17.962 16.816 -4.161 1.00 50.66 193 ARG A C 1
ATOM 1438 O O . ARG A 1 193 ? 17.498 16.503 -5.255 1.00 50.66 193 ARG A O 1
ATOM 1445 N N . LEU A 1 194 ? 17.213 17.111 -3.097 1.00 45.75 194 LEU A N 1
ATOM 1446 C CA . LEU A 1 194 ? 15.774 17.352 -3.175 1.00 45.75 194 LEU A CA 1
ATOM 1447 C C . LEU A 1 194 ? 15.523 18.745 -3.772 1.00 45.75 194 LEU A C 1
ATOM 1449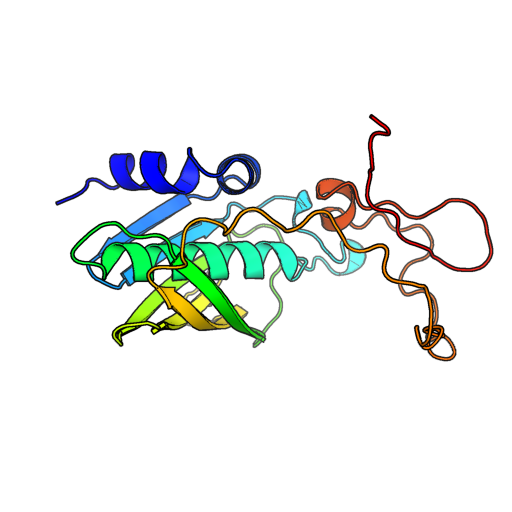 O O . LEU A 1 194 ? 16.260 19.681 -3.445 1.00 45.75 194 LEU A O 1
ATOM 1453 N N . PRO A 1 195 ? 14.495 18.911 -4.617 1.00 42.75 195 PRO A N 1
ATOM 1454 C CA . PRO A 1 195 ? 14.123 20.222 -5.117 1.00 42.75 195 PRO A CA 1
ATOM 1455 C C . PRO A 1 195 ? 13.586 21.076 -3.961 1.00 42.75 195 PRO A C 1
ATOM 1457 O O . PRO A 1 195 ? 12.640 20.693 -3.276 1.00 42.75 195 PRO A O 1
ATOM 1460 N N . THR A 1 196 ? 14.184 22.247 -3.745 1.00 49.31 196 THR A N 1
ATOM 1461 C CA . THR A 1 196 ? 13.650 23.281 -2.856 1.00 49.31 196 THR A CA 1
ATOM 1462 C C . THR A 1 196 ? 13.431 24.554 -3.662 1.00 49.31 196 THR A C 1
ATOM 1464 O O . THR A 1 196 ? 14.313 25.008 -4.390 1.00 49.31 196 THR A O 1
ATOM 1467 N N . SER A 1 197 ? 12.238 25.135 -3.559 1.00 39.50 197 SER A N 1
ATOM 1468 C CA . SER A 1 197 ? 12.015 26.513 -3.992 1.00 39.50 197 SER A CA 1
ATOM 1469 C C . SER A 1 197 ? 12.438 27.427 -2.842 1.00 39.50 197 SER A C 1
ATOM 1471 O O . SER A 1 197 ? 11.889 27.277 -1.749 1.00 39.50 197 SER A O 1
ATOM 1473 N N . PRO A 1 198 ? 13.401 28.346 -3.027 1.00 40.12 198 PRO A N 1
ATOM 1474 C CA . PRO A 1 198 ? 13.592 29.416 -2.062 1.00 40.12 198 PRO A CA 1
ATOM 1475 C C . PRO A 1 198 ? 12.342 30.304 -2.104 1.00 40.12 198 PRO A C 1
ATOM 1477 O O . PRO A 1 198 ? 11.972 30.802 -3.167 1.00 40.12 198 PRO A O 1
ATOM 1480 N N . SER A 1 199 ? 11.657 30.410 -0.966 1.00 50.44 199 SER A N 1
ATOM 1481 C CA . SER A 1 199 ? 10.612 31.409 -0.718 1.00 50.44 199 SER A CA 1
ATOM 1482 C C . SER A 1 199 ? 11.193 32.813 -0.691 1.00 50.44 199 SER A C 1
ATOM 1484 O O . SER A 1 199 ? 12.269 32.947 -0.059 1.00 50.44 199 SER A O 1
#